Protein AF-A0A2B4RUP3-F1 (afdb_monomer)

Structure (mmCIF, N/CA/C/O backbone):
data_AF-A0A2B4RUP3-F1
#
_entry.id   AF-A0A2B4RUP3-F1
#
loop_
_atom_site.group_PDB
_atom_site.id
_atom_site.type_symbol
_atom_site.label_atom_id
_atom_site.label_alt_id
_atom_site.label_comp_id
_atom_site.label_asym_id
_atom_site.label_entity_id
_atom_site.label_seq_id
_atom_site.pdbx_PDB_ins_code
_atom_site.Cartn_x
_atom_site.Cartn_y
_atom_site.Cartn_z
_atom_site.occupancy
_atom_site.B_iso_or_equiv
_atom_site.auth_seq_id
_atom_site.auth_comp_id
_atom_site.auth_asym_id
_atom_site.auth_atom_id
_atom_site.pdbx_PDB_model_num
ATOM 1 N N . MET A 1 1 ? -7.333 14.320 -25.668 1.00 25.94 1 MET A N 1
ATOM 2 C CA . MET A 1 1 ? -8.414 13.760 -24.825 1.00 25.94 1 MET A CA 1
ATOM 3 C C . MET A 1 1 ? -7.772 12.749 -23.879 1.00 25.94 1 MET A C 1
ATOM 5 O O . MET A 1 1 ? -7.322 11.722 -24.358 1.00 25.94 1 MET A O 1
ATOM 9 N N . GLU A 1 2 ? -7.628 13.065 -22.586 1.00 30.36 2 GLU A N 1
ATOM 10 C CA . GLU A 1 2 ? -7.163 12.104 -21.565 1.00 30.36 2 GLU A CA 1
ATOM 11 C C . GLU A 1 2 ? -8.285 11.096 -21.312 1.00 30.36 2 GLU A C 1
ATOM 13 O O . GLU A 1 2 ? -9.363 11.489 -20.856 1.00 30.36 2 GLU A O 1
ATOM 18 N N . MET A 1 3 ? -8.060 9.807 -21.574 1.00 34.81 3 MET A N 1
ATOM 19 C CA . MET A 1 3 ? -8.981 8.782 -21.090 1.00 34.81 3 MET A CA 1
ATOM 20 C C . MET A 1 3 ? -8.429 8.229 -19.779 1.00 34.81 3 MET A C 1
ATOM 22 O O . MET A 1 3 ? -7.486 7.437 -19.767 1.00 34.81 3 MET A O 1
ATOM 26 N N . LYS A 1 4 ? -9.016 8.678 -18.664 1.00 38.03 4 LYS A N 1
ATOM 27 C CA . LYS A 1 4 ? -8.844 8.018 -17.370 1.00 38.03 4 LYS A CA 1
ATOM 28 C C . LYS A 1 4 ? -9.540 6.666 -17.447 1.00 38.03 4 LYS A C 1
ATOM 30 O O . LYS A 1 4 ? -10.766 6.598 -17.529 1.00 38.03 4 LYS A O 1
ATOM 35 N N . VAL A 1 5 ? -8.760 5.594 -17.469 1.00 46.31 5 VAL A N 1
ATOM 36 C CA . VAL A 1 5 ? -9.292 4.237 -17.347 1.00 46.31 5 VAL A CA 1
ATOM 37 C C . VAL A 1 5 ? -9.601 4.026 -15.859 1.00 46.31 5 VAL A C 1
ATOM 39 O O . VAL A 1 5 ? -8.774 4.413 -15.026 1.00 46.31 5 VAL A O 1
ATOM 42 N N . PRO A 1 6 ? -10.761 3.452 -15.480 1.00 35.06 6 PRO A N 1
ATOM 43 C CA . PRO A 1 6 ? -11.002 3.068 -14.086 1.00 35.06 6 PRO A CA 1
ATOM 44 C C . PRO A 1 6 ? -9.812 2.219 -13.601 1.00 35.06 6 PRO A C 1
ATOM 46 O O . PRO A 1 6 ? -9.356 1.374 -14.372 1.00 35.06 6 PRO A O 1
ATOM 49 N N . ASN A 1 7 ? -9.301 2.455 -12.381 1.00 45.56 7 ASN A N 1
ATOM 50 C CA . ASN A 1 7 ? -8.012 2.001 -11.804 1.00 45.56 7 ASN A CA 1
ATOM 51 C C . ASN A 1 7 ? -6.821 3.008 -11.820 1.00 45.56 7 ASN A C 1
ATOM 53 O O . ASN A 1 7 ? -5.689 2.591 -11.560 1.00 45.56 7 ASN A O 1
ATOM 57 N N . GLY A 1 8 ? -7.027 4.305 -12.083 1.00 49.03 8 GLY A N 1
ATOM 58 C CA . GLY A 1 8 ? -5.996 5.351 -11.904 1.00 49.03 8 GLY A CA 1
ATOM 59 C C . GLY A 1 8 ? -4.930 5.464 -12.988 1.00 49.03 8 GLY A C 1
ATOM 60 O O . GLY A 1 8 ? -3.830 5.954 -12.731 1.00 49.03 8 GLY A O 1
ATOM 61 N N . LEU A 1 9 ? -5.255 5.012 -14.197 1.00 49.91 9 LEU A N 1
ATOM 62 C CA . LEU A 1 9 ? -4.384 5.073 -15.368 1.00 49.91 9 LEU A CA 1
ATOM 63 C C . LEU A 1 9 ? -4.879 6.155 -16.327 1.00 49.91 9 LEU A C 1
ATOM 65 O O . LEU A 1 9 ? -6.082 6.269 -16.569 1.00 49.91 9 LEU A O 1
ATOM 69 N N . THR A 1 10 ? -3.947 6.887 -16.927 1.00 53.50 10 THR A N 1
ATOM 70 C CA . THR A 1 10 ? -4.235 7.844 -17.998 1.00 53.50 10 THR A CA 1
ATOM 71 C C . THR A 1 10 ? -3.613 7.340 -19.296 1.00 53.50 10 THR A C 1
ATOM 73 O O . THR A 1 10 ? -2.405 7.110 -19.347 1.00 53.50 10 THR A O 1
ATOM 76 N N . LEU A 1 11 ? -4.429 7.185 -20.343 1.00 56.94 11 LEU A N 1
ATOM 77 C CA . LEU A 1 11 ? -3.955 7.020 -21.719 1.00 56.94 11 LEU A CA 1
ATOM 78 C C . LEU A 1 11 ? -4.114 8.356 -22.452 1.00 56.94 11 LEU A C 1
ATOM 80 O O . LEU A 1 11 ? -5.205 8.935 -22.458 1.00 56.94 11 LEU A O 1
ATOM 84 N N . ASN A 1 12 ? -3.028 8.836 -23.057 1.00 48.88 12 ASN A N 1
ATOM 85 C CA . ASN A 1 12 ? -2.995 10.079 -23.824 1.00 48.88 12 ASN A CA 1
ATOM 86 C C . ASN A 1 12 ? -2.777 9.782 -25.310 1.00 48.88 12 ASN A C 1
ATOM 88 O O . ASN A 1 12 ? -1.651 9.830 -25.790 1.00 48.88 12 ASN A O 1
ATOM 92 N N . ASP A 1 13 ? -3.859 9.487 -26.035 1.00 51.34 13 ASP A N 1
ATOM 93 C CA . ASP A 1 13 ? -3.909 9.655 -27.492 1.00 51.34 13 ASP A CA 1
ATOM 94 C C . ASP A 1 13 ? -5.368 9.840 -27.962 1.00 51.34 13 ASP A C 1
ATOM 96 O O . ASP A 1 13 ? -6.297 9.266 -27.387 1.00 51.34 13 ASP A O 1
ATOM 100 N N . GLU A 1 14 ? -5.585 10.642 -29.009 1.00 45.38 14 GLU A N 1
ATOM 101 C CA . GLU A 1 14 ? -6.905 10.902 -29.620 1.00 45.38 14 GLU A CA 1
ATOM 102 C C . GLU A 1 14 ? -7.498 9.660 -30.310 1.00 45.38 14 GLU A C 1
ATOM 104 O O . GLU A 1 14 ? -8.671 9.645 -30.686 1.00 45.38 14 GLU A O 1
ATOM 109 N N . TRP A 1 15 ? -6.702 8.597 -30.440 1.00 48.50 15 TRP A N 1
ATOM 110 C CA . TRP A 1 15 ? -7.051 7.360 -31.122 1.00 48.50 15 TRP A CA 1
ATOM 111 C C . TRP A 1 15 ? -6.844 6.147 -30.208 1.00 48.50 15 TRP A C 1
ATOM 113 O O . TRP A 1 15 ? -5.954 5.324 -30.402 1.00 48.50 15 TRP A O 1
ATOM 123 N N . THR A 1 16 ? -7.675 6.014 -29.177 1.00 52.94 16 THR A N 1
ATOM 124 C CA . THR A 1 16 ? -7.760 4.748 -28.439 1.00 52.94 16 THR A CA 1
ATOM 125 C C . THR A 1 16 ? -8.548 3.738 -29.280 1.00 52.94 16 THR A C 1
ATOM 127 O O . THR A 1 16 ? -9.693 4.014 -29.659 1.00 52.94 16 THR A O 1
ATOM 130 N N . PRO A 1 17 ? -7.996 2.548 -29.596 1.00 58.78 17 PRO A N 1
ATOM 131 C CA . PRO A 1 17 ? -8.783 1.500 -30.227 1.00 58.78 17 PRO A CA 1
ATOM 132 C C . PRO A 1 17 ? -9.985 1.211 -29.327 1.00 58.78 17 PRO A C 1
ATOM 134 O O . PRO A 1 17 ? -9.803 0.939 -28.142 1.00 58.78 17 PRO A O 1
ATOM 137 N N . ARG A 1 18 ? -11.212 1.232 -29.868 1.00 59.38 18 ARG A N 1
ATOM 138 C CA . ARG A 1 18 ? -12.466 1.092 -29.085 1.00 59.38 18 ARG A CA 1
ATOM 139 C C . ARG A 1 18 ? -12.569 -0.201 -28.252 1.00 59.38 18 ARG A C 1
ATOM 141 O O . ARG A 1 18 ? -13.527 -0.369 -27.511 1.00 59.38 18 ARG A O 1
ATOM 148 N N . ASN A 1 19 ? -11.599 -1.108 -28.386 1.00 69.06 19 ASN A N 1
ATOM 149 C CA . ASN A 1 19 ? -11.522 -2.405 -27.722 1.00 69.06 19 ASN A CA 1
ATOM 150 C C . ASN A 1 19 ? -10.218 -2.609 -26.926 1.00 69.06 19 ASN A C 1
ATOM 152 O O . ASN A 1 19 ? -9.910 -3.752 -26.593 1.00 69.06 19 ASN A O 1
ATOM 156 N N . LEU A 1 20 ? -9.430 -1.558 -26.671 1.00 74.62 20 LEU A N 1
ATOM 157 C CA . LEU A 1 20 ? -8.233 -1.647 -25.835 1.00 74.62 20 LEU A CA 1
ATOM 158 C C . LEU A 1 20 ? -8.611 -1.433 -24.366 1.00 74.62 20 LEU A C 1
ATOM 160 O O . LEU A 1 20 ? -9.084 -0.365 -23.986 1.00 74.62 20 LEU A O 1
ATOM 164 N N . MET A 1 21 ? -8.379 -2.446 -23.537 1.00 77.81 21 MET A N 1
ATOM 165 C CA . MET A 1 21 ? -8.541 -2.376 -22.088 1.00 77.81 21 MET A CA 1
ATOM 166 C C . MET A 1 21 ? -7.206 -2.634 -21.398 1.00 77.81 21 MET A C 1
ATOM 168 O O . MET A 1 21 ? -6.379 -3.400 -21.889 1.00 77.81 21 MET A O 1
ATOM 172 N N . LEU A 1 22 ? -7.022 -2.038 -20.224 1.00 79.00 22 LEU A N 1
ATOM 173 C CA . LEU A 1 22 ? -5.887 -2.312 -19.353 1.00 79.00 22 LEU A CA 1
ATOM 174 C C . LEU A 1 22 ? -6.419 -2.880 -18.039 1.00 79.00 22 LEU A C 1
ATOM 176 O O . LEU A 1 22 ? -7.179 -2.222 -17.327 1.00 79.00 22 LEU A O 1
ATOM 180 N N . GLN A 1 23 ? -6.065 -4.128 -17.746 1.00 87.19 23 GLN A N 1
ATOM 181 C CA . GLN A 1 23 ? -6.523 -4.836 -16.557 1.00 87.19 23 GLN A CA 1
ATOM 182 C C . GLN A 1 23 ? -5.403 -4.909 -15.526 1.00 87.19 23 GLN A C 1
ATOM 184 O O . GLN A 1 23 ? -4.299 -5.330 -15.853 1.00 87.19 23 GLN A O 1
ATOM 189 N N . ALA A 1 24 ? -5.709 -4.557 -14.279 1.00 89.19 24 ALA A N 1
ATOM 190 C CA . ALA A 1 24 ? -4.772 -4.630 -13.166 1.00 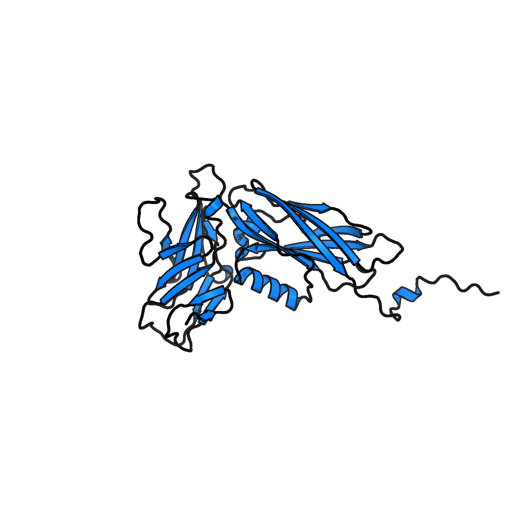89.19 24 ALA A CA 1
ATOM 191 C C . ALA A 1 24 ? -5.127 -5.781 -12.211 1.00 89.19 24 ALA A C 1
ATOM 193 O O . ALA A 1 24 ? -6.279 -5.898 -11.777 1.00 89.19 24 ALA A O 1
ATOM 194 N N . PHE A 1 25 ? -4.151 -6.615 -11.859 1.00 87.50 25 PHE A N 1
ATOM 195 C CA . PHE A 1 25 ? -4.326 -7.758 -10.960 1.00 87.50 25 PHE A CA 1
ATOM 196 C C . PHE A 1 25 ? -3.099 -7.974 -10.054 1.00 87.50 25 PHE A C 1
ATOM 198 O O . PHE A 1 25 ? -2.016 -7.463 -10.345 1.00 87.50 25 PHE A O 1
ATOM 205 N N . PRO A 1 26 ? -3.257 -8.696 -8.927 1.00 83.12 26 PRO A N 1
ATOM 206 C CA . PRO A 1 26 ? -2.135 -9.062 -8.064 1.00 83.12 26 PRO A CA 1
ATOM 207 C C . PRO A 1 26 ? -1.129 -9.947 -8.813 1.00 83.12 26 PRO A C 1
ATOM 209 O O . PRO A 1 26 ? -1.516 -10.743 -9.662 1.00 83.12 26 PRO A O 1
ATOM 212 N N . GLU A 1 27 ? 0.145 -9.876 -8.450 1.00 71.56 27 GLU A N 1
ATOM 213 C CA . GLU A 1 27 ? 1.244 -10.603 -9.096 1.00 71.56 27 GLU A CA 1
ATOM 214 C C . GLU A 1 27 ? 1.118 -12.126 -9.019 1.00 71.56 27 GLU A C 1
ATOM 216 O O . GLU A 1 27 ? 1.599 -12.813 -9.910 1.00 71.56 27 GLU A O 1
ATOM 221 N N . ALA A 1 28 ? 0.382 -12.650 -8.032 1.00 63.91 28 ALA A N 1
ATOM 222 C CA . ALA A 1 28 ? 0.157 -14.083 -7.793 1.00 63.91 28 ALA A CA 1
ATOM 223 C C . ALA A 1 28 ? -0.435 -14.880 -8.980 1.00 63.91 28 ALA A C 1
ATOM 225 O O . ALA A 1 28 ? -0.615 -16.090 -8.879 1.00 63.91 28 ALA A O 1
ATOM 226 N N . VAL A 1 29 ? -0.779 -14.215 -10.084 1.00 60.94 29 VAL A N 1
ATOM 227 C CA . VAL A 1 29 ? -1.324 -14.819 -11.305 1.00 60.94 29 VAL A CA 1
ATOM 228 C C . VAL A 1 29 ? -0.220 -15.258 -12.282 1.00 60.94 29 VAL A C 1
ATOM 230 O O . VAL A 1 29 ? -0.487 -16.099 -13.136 1.00 60.94 29 VAL A O 1
ATOM 233 N N . LEU A 1 30 ? 1.007 -14.733 -12.166 1.00 68.50 30 LEU A N 1
ATOM 234 C CA . LEU A 1 30 ? 2.138 -15.087 -13.033 1.00 68.50 30 LEU A CA 1
ATOM 235 C C . LEU A 1 30 ? 3.369 -15.449 -12.187 1.00 68.50 30 LEU A C 1
ATOM 237 O O . LEU A 1 30 ? 3.619 -14.771 -11.191 1.00 68.50 30 LEU A O 1
ATOM 241 N N . PRO A 1 31 ? 4.158 -16.474 -12.563 1.00 64.75 31 PRO A N 1
ATOM 242 C CA . PRO A 1 31 ? 5.401 -16.784 -11.868 1.00 64.75 31 PRO A CA 1
ATOM 243 C C . PRO A 1 31 ? 6.322 -15.560 -11.874 1.00 64.75 31 PRO A C 1
ATOM 245 O O . PRO A 1 31 ? 6.617 -15.006 -12.935 1.00 64.75 31 PRO A O 1
ATOM 248 N N . ASP A 1 32 ? 6.772 -15.131 -10.699 1.00 70.06 32 ASP A N 1
ATOM 249 C CA . ASP A 1 32 ? 7.901 -14.218 -10.591 1.00 70.06 32 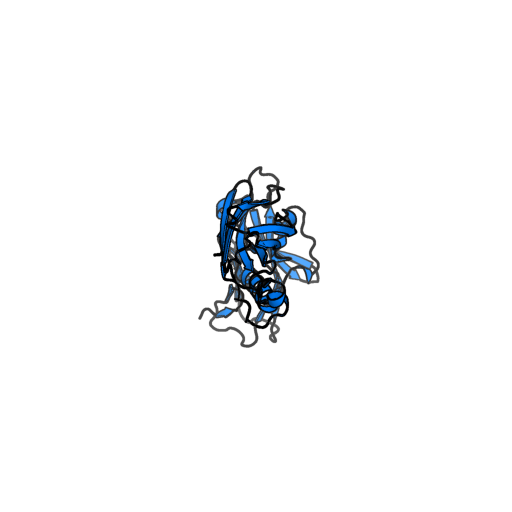ASP A CA 1
ATOM 250 C C . ASP A 1 32 ? 8.809 -14.612 -9.436 1.00 70.06 32 ASP A C 1
ATOM 252 O O . ASP A 1 32 ? 8.357 -14.906 -8.329 1.00 70.06 32 ASP A O 1
ATOM 256 N N . HIS A 1 33 ? 10.106 -14.587 -9.714 1.00 74.69 33 HIS A N 1
ATOM 257 C CA . HIS A 1 33 ? 11.158 -14.820 -8.740 1.00 74.69 33 HIS A CA 1
ATOM 258 C C . HIS A 1 33 ? 11.839 -13.484 -8.456 1.00 74.69 33 HIS A C 1
ATOM 260 O O . HIS A 1 33 ? 12.929 -13.201 -8.963 1.00 74.69 33 HIS A O 1
ATOM 266 N N . LEU A 1 34 ? 11.163 -12.644 -7.665 1.00 80.50 34 LEU A N 1
ATOM 267 C CA . LEU A 1 34 ? 11.779 -11.436 -7.126 1.00 80.50 34 LEU A CA 1
ATOM 268 C C . LEU A 1 34 ? 13.001 -11.825 -6.291 1.00 80.50 34 LEU A C 1
ATOM 270 O O . LEU A 1 34 ? 12.955 -12.764 -5.496 1.00 80.50 34 LEU A O 1
ATOM 274 N N . GLN A 1 35 ? 14.095 -11.099 -6.500 1.00 83.06 35 GLN A N 1
ATOM 275 C CA . GLN A 1 35 ? 15.292 -11.222 -5.671 1.00 83.06 35 GLN A CA 1
ATOM 276 C C . GLN A 1 35 ? 15.030 -10.650 -4.268 1.00 83.06 35 GLN A C 1
ATOM 278 O O . GLN A 1 35 ? 14.084 -9.888 -4.074 1.00 83.06 35 GLN A O 1
ATOM 283 N N . GLU A 1 36 ? 15.875 -10.974 -3.286 1.00 81.44 36 GLU A N 1
ATOM 284 C CA . GLU A 1 36 ? 15.703 -10.494 -1.900 1.00 81.44 36 GLU A CA 1
ATOM 285 C C . GLU A 1 36 ? 15.679 -8.958 -1.783 1.00 81.44 36 GLU A C 1
ATOM 287 O O . GLU A 1 36 ? 14.976 -8.399 -0.932 1.00 81.44 36 GLU A O 1
ATOM 292 N N . ASP A 1 37 ? 16.420 -8.279 -2.664 1.00 88.50 37 ASP A N 1
ATOM 293 C CA . ASP A 1 37 ? 16.519 -6.823 -2.767 1.00 88.50 37 ASP A CA 1
ATOM 294 C C . ASP A 1 37 ? 15.468 -6.197 -3.703 1.00 88.50 37 ASP A C 1
ATOM 296 O O . ASP A 1 37 ? 15.466 -4.979 -3.906 1.00 88.50 37 ASP A O 1
ATOM 300 N N . GLU A 1 38 ? 14.553 -6.999 -4.252 1.00 91.31 38 GLU A N 1
ATOM 301 C CA . GLU A 1 38 ? 13.451 -6.560 -5.104 1.00 91.31 38 GLU A CA 1
ATOM 302 C C . GLU A 1 38 ? 12.105 -6.627 -4.364 1.00 91.31 38 GLU A C 1
ATOM 304 O O . GLU A 1 38 ? 11.861 -7.488 -3.520 1.00 91.31 38 GLU A O 1
ATOM 309 N N . LEU A 1 39 ? 11.199 -5.695 -4.670 1.00 92.25 39 LEU A N 1
ATOM 310 C CA . LEU A 1 39 ? 9.824 -5.731 -4.166 1.00 92.25 39 LEU A CA 1
ATOM 311 C C . LEU A 1 39 ? 8.817 -5.120 -5.152 1.00 92.25 39 LEU A C 1
ATOM 313 O O . LEU A 1 39 ? 9.189 -4.245 -5.944 1.00 92.25 39 LEU A O 1
ATOM 317 N N . PRO A 1 40 ? 7.533 -5.524 -5.100 1.00 93.25 40 PRO A N 1
ATOM 318 C CA . PRO A 1 40 ? 6.516 -4.977 -5.985 1.00 93.25 40 PRO A CA 1
ATOM 319 C C . PRO A 1 40 ? 6.226 -3.508 -5.662 1.00 93.25 40 PRO A C 1
ATOM 321 O O . PRO A 1 40 ? 6.007 -3.117 -4.508 1.00 93.25 40 PRO A O 1
ATOM 324 N N . LEU A 1 41 ? 6.185 -2.690 -6.714 1.00 94.56 41 LEU A N 1
ATOM 325 C CA . LEU A 1 41 ? 5.868 -1.265 -6.649 1.00 94.56 41 LEU A CA 1
ATOM 326 C C . LEU A 1 41 ? 4.544 -0.902 -7.318 1.00 94.56 41 LEU A C 1
ATOM 328 O O . LEU A 1 41 ? 4.088 0.227 -7.148 1.00 94.56 41 LEU A O 1
ATOM 332 N N . SER A 1 42 ? 3.928 -1.834 -8.037 1.00 94.19 42 SER A N 1
ATOM 333 C CA . SER A 1 42 ? 2.608 -1.704 -8.645 1.00 94.19 42 SER A CA 1
ATOM 334 C C . SER A 1 42 ? 1.926 -3.080 -8.705 1.00 94.19 42 SER A C 1
ATOM 336 O O . SER A 1 42 ? 2.608 -4.094 -8.536 1.00 94.19 42 SER A O 1
ATOM 338 N N . PRO A 1 43 ? 0.615 -3.170 -9.001 1.00 92.88 43 PRO A N 1
ATOM 339 C CA . PRO A 1 43 ? 0.042 -4.426 -9.481 1.00 92.88 43 PRO A CA 1
ATOM 340 C C . PRO A 1 43 ? 0.602 -4.777 -10.871 1.00 92.88 43 PRO A C 1
ATOM 342 O O . PRO A 1 43 ? 1.319 -3.984 -11.494 1.00 92.88 43 PRO A O 1
ATOM 345 N N . VAL A 1 44 ? 0.239 -5.957 -11.371 1.00 92.31 44 VAL A N 1
ATOM 346 C CA . VAL A 1 44 ? 0.489 -6.352 -12.758 1.00 92.31 44 VAL A CA 1
ATOM 347 C C . VAL A 1 44 ? -0.597 -5.761 -13.647 1.00 92.31 44 VAL A C 1
ATOM 349 O O . VAL A 1 44 ? -1.784 -5.907 -13.358 1.00 92.31 44 VAL A O 1
ATOM 352 N N . TYR A 1 45 ? -0.192 -5.121 -14.739 1.00 91.44 45 TYR A N 1
ATOM 353 C CA . TYR A 1 45 ? -1.072 -4.536 -15.741 1.00 91.44 45 TYR A CA 1
ATOM 354 C C . TYR A 1 45 ? -0.979 -5.322 -17.041 1.00 91.44 45 TYR A C 1
ATOM 356 O O . TYR A 1 45 ? 0.099 -5.448 -17.606 1.00 91.44 45 TYR A O 1
ATOM 364 N N . LYS A 1 46 ? -2.104 -5.814 -17.551 1.00 90.62 46 LYS A N 1
ATOM 365 C CA . LYS A 1 46 ? -2.181 -6.518 -18.834 1.00 90.62 46 LYS A CA 1
ATOM 366 C C . LYS A 1 46 ? -3.037 -5.745 -19.811 1.00 90.62 46 LYS A C 1
ATOM 368 O O . LYS A 1 46 ? -4.203 -5.457 -19.525 1.00 90.62 46 LYS A O 1
ATOM 373 N N . PHE A 1 47 ? -2.480 -5.471 -20.981 1.00 87.75 47 PHE A N 1
ATOM 374 C CA . PHE A 1 47 ? -3.282 -5.025 -22.103 1.00 87.75 47 PHE A CA 1
ATOM 375 C C . PHE A 1 47 ? -4.157 -6.175 -22.605 1.00 87.75 47 PHE A C 1
ATOM 377 O O . PHE A 1 47 ? -3.696 -7.286 -22.862 1.00 87.75 47 PHE A O 1
ATOM 384 N N . VAL A 1 48 ? -5.449 -5.900 -22.736 1.00 83.31 48 VAL A N 1
ATOM 385 C CA . VAL A 1 48 ? -6.446 -6.809 -23.289 1.00 83.31 48 VAL A CA 1
ATOM 386 C C . VAL A 1 48 ? -7.055 -6.112 -24.492 1.00 83.31 48 VAL A C 1
ATOM 388 O O . VAL A 1 48 ? -7.681 -5.063 -24.359 1.00 83.31 48 VAL A O 1
ATOM 391 N N . SER A 1 49 ? -6.859 -6.681 -25.675 1.00 78.31 49 SER A N 1
ATOM 392 C CA . SER A 1 49 ? -7.380 -6.124 -26.919 1.00 78.31 49 SER A CA 1
ATOM 393 C C . SER A 1 49 ? -7.803 -7.220 -27.878 1.00 78.31 49 SER A C 1
ATOM 395 O O . SER A 1 49 ? -7.291 -8.337 -27.841 1.00 78.31 49 SER A O 1
ATOM 397 N N . ARG A 1 50 ? -8.735 -6.873 -28.767 1.00 68.12 50 ARG A N 1
ATOM 398 C CA . ARG A 1 50 ? -9.038 -7.669 -29.965 1.00 68.12 50 ARG A CA 1
ATOM 399 C C . ARG A 1 50 ? -8.076 -7.370 -31.120 1.00 68.12 50 ARG A C 1
ATOM 401 O O . ARG A 1 50 ? -7.997 -8.159 -32.052 1.00 68.12 50 ARG A O 1
ATOM 408 N N . ALA A 1 51 ? -7.386 -6.229 -31.078 1.00 66.31 51 ALA A N 1
ATOM 409 C CA . ALA A 1 51 ? -6.384 -5.849 -32.068 1.00 66.31 51 ALA A CA 1
ATOM 410 C C . ALA A 1 51 ? -5.035 -6.498 -31.730 1.00 66.31 51 ALA A C 1
ATOM 412 O O . ALA A 1 51 ? -4.624 -6.489 -30.572 1.00 66.31 51 ALA A O 1
ATOM 413 N N . MET A 1 52 ? -4.356 -7.044 -32.742 1.00 60.44 52 MET A N 1
ATOM 414 C CA . MET A 1 52 ? -3.082 -7.753 -32.567 1.00 60.44 52 MET A CA 1
ATOM 415 C C . MET A 1 52 ? -1.845 -6.845 -32.611 1.00 60.44 52 MET A C 1
ATOM 417 O O . MET A 1 52 ? -0.784 -7.270 -32.168 1.00 60.44 52 MET A O 1
ATOM 421 N N . LYS A 1 53 ? -1.953 -5.619 -33.143 1.00 66.75 53 LYS A N 1
ATOM 422 C CA . LYS A 1 53 ? -0.846 -4.652 -33.238 1.00 66.75 53 LYS A CA 1
ATOM 423 C C . LYS A 1 53 ? -1.348 -3.228 -33.023 1.00 66.75 53 LYS A C 1
ATOM 425 O O . LYS A 1 53 ? -2.506 -2.939 -33.331 1.00 66.75 53 LYS A O 1
ATOM 430 N N . LEU A 1 54 ? -0.484 -2.373 -32.480 1.00 71.88 54 LEU A N 1
ATOM 431 C CA . LEU A 1 54 ? -0.702 -0.931 -32.452 1.00 71.88 54 LEU A CA 1
ATOM 432 C C . LEU A 1 54 ? -0.044 -0.316 -33.687 1.00 71.88 54 LEU A C 1
ATOM 434 O O . LEU A 1 54 ? 1.083 -0.655 -34.031 1.00 71.88 54 LEU A O 1
ATOM 438 N N . ASP A 1 55 ? -0.741 0.613 -34.333 1.00 71.69 55 ASP A N 1
ATOM 439 C CA . ASP A 1 55 ? -0.218 1.326 -35.505 1.00 71.69 55 ASP A CA 1
ATOM 440 C C . ASP A 1 55 ? 0.649 2.540 -35.109 1.00 71.69 55 ASP A C 1
ATOM 442 O O . ASP A 1 55 ? 1.185 3.242 -35.969 1.00 71.69 55 ASP A O 1
ATOM 446 N N . ARG A 1 56 ? 0.746 2.829 -33.800 1.00 74.06 56 ARG A N 1
ATOM 447 C CA . ARG A 1 56 ? 1.461 3.964 -33.197 1.00 74.06 56 ARG A CA 1
ATOM 448 C C . ARG A 1 56 ? 1.966 3.613 -31.798 1.00 74.06 56 ARG A C 1
ATOM 450 O O . ARG A 1 56 ? 1.443 2.706 -31.154 1.00 74.06 56 ARG A O 1
ATOM 457 N N . LEU A 1 57 ? 2.943 4.384 -31.322 1.00 82.50 57 LEU A N 1
ATOM 458 C CA . LEU A 1 57 ? 3.410 4.319 -29.939 1.00 82.50 57 LEU A CA 1
ATOM 459 C C . LEU A 1 57 ? 2.326 4.818 -28.980 1.00 82.50 57 LEU A C 1
ATOM 461 O O . LEU A 1 57 ? 1.839 5.938 -29.112 1.00 82.50 57 LEU A O 1
ATOM 465 N N . LEU A 1 58 ? 2.011 4.002 -27.982 1.00 84.38 58 LEU A N 1
ATOM 466 C CA . LEU A 1 58 ? 1.153 4.337 -26.858 1.00 84.38 58 LEU A CA 1
ATOM 467 C C . LEU A 1 58 ? 2.005 4.835 -25.691 1.00 84.38 58 LEU A C 1
ATOM 469 O O . LEU A 1 58 ? 2.938 4.151 -25.273 1.00 84.38 58 LEU A O 1
ATOM 473 N N . GLU A 1 59 ? 1.657 5.989 -25.123 1.00 87.50 59 GLU A N 1
ATOM 474 C CA . GLU A 1 59 ? 2.206 6.420 -23.837 1.00 87.50 59 GLU A CA 1
ATOM 475 C C . GLU A 1 59 ? 1.361 5.857 -22.685 1.00 87.50 59 GLU A C 1
ATOM 477 O O . GLU A 1 59 ? 0.145 6.052 -22.625 1.00 87.50 59 GLU A O 1
ATOM 482 N N . VAL A 1 60 ? 2.015 5.154 -21.762 1.00 87.88 60 VAL A N 1
ATOM 483 C CA . VAL A 1 60 ? 1.394 4.421 -20.657 1.00 87.88 60 VAL A CA 1
ATOM 484 C C . VAL A 1 60 ? 1.903 4.967 -19.334 1.00 87.88 60 VAL A C 1
ATOM 486 O O . VAL A 1 60 ? 3.108 5.125 -19.131 1.00 87.88 60 VAL A O 1
ATOM 489 N N . TRP A 1 61 ? 0.976 5.278 -18.429 1.00 91.44 61 TRP A N 1
ATOM 490 C CA . TRP A 1 61 ? 1.282 5.850 -17.122 1.00 91.44 61 TRP A CA 1
ATOM 491 C C . TRP A 1 61 ? 0.916 4.841 -16.042 1.00 91.44 61 TRP A C 1
ATOM 493 O O . TRP A 1 61 ? -0.267 4.622 -15.819 1.00 91.44 61 TRP A O 1
ATOM 503 N N . ILE A 1 62 ? 1.896 4.236 -15.367 1.00 91.69 62 ILE A N 1
ATOM 504 C CA . ILE A 1 62 ? 1.652 3.250 -14.304 1.00 91.69 62 ILE A CA 1
ATOM 505 C C . ILE A 1 62 ? 1.922 3.882 -12.930 1.00 91.69 62 ILE A C 1
ATOM 507 O O . ILE A 1 62 ? 3.065 4.270 -12.668 1.00 91.69 62 ILE A O 1
ATOM 511 N N . PRO A 1 63 ? 0.926 3.967 -12.024 1.00 92.38 63 PRO A N 1
ATOM 512 C CA . PRO A 1 63 ? 1.144 4.453 -10.668 1.00 92.38 63 PRO A CA 1
ATOM 513 C C . PRO A 1 63 ? 1.983 3.465 -9.850 1.00 92.38 63 PRO A C 1
ATOM 515 O O . PRO A 1 63 ? 1.855 2.248 -10.010 1.00 92.38 63 PRO A O 1
ATOM 518 N N . HIS A 1 64 ? 2.805 3.985 -8.934 1.00 92.44 64 HIS A N 1
ATOM 519 C CA . HIS A 1 64 ? 3.617 3.157 -8.040 1.00 92.44 64 HIS A CA 1
ATOM 520 C C . HIS A 1 64 ? 3.661 3.639 -6.594 1.00 92.44 64 HIS A C 1
ATOM 522 O O . HIS A 1 64 ? 3.560 4.830 -6.311 1.00 92.44 64 HIS A O 1
ATOM 528 N N . GLY A 1 65 ? 3.939 2.716 -5.673 1.00 94.12 65 GLY A N 1
ATOM 529 C CA . GLY A 1 65 ? 4.042 2.985 -4.236 1.00 94.12 65 GLY A CA 1
ATOM 530 C C . GLY A 1 65 ? 5.371 3.587 -3.761 1.00 94.12 65 GLY A C 1
ATOM 531 O O . GLY A 1 65 ? 5.484 3.900 -2.586 1.00 94.12 65 GLY A O 1
ATOM 532 N N . ALA A 1 66 ? 6.400 3.760 -4.598 1.00 94.31 66 ALA A N 1
ATOM 533 C CA . ALA A 1 66 ? 7.693 4.266 -4.108 1.00 94.31 66 ALA A CA 1
ATOM 534 C C . ALA A 1 66 ? 7.619 5.711 -3.566 1.00 94.31 66 ALA A C 1
ATOM 536 O O . ALA A 1 66 ? 6.988 6.571 -4.185 1.00 94.31 66 ALA A O 1
ATOM 537 N N . ASN A 1 67 ? 8.295 6.000 -2.444 1.00 93.38 67 ASN A N 1
ATOM 538 C CA . ASN A 1 67 ? 8.547 7.362 -1.958 1.00 93.38 67 ASN A CA 1
ATOM 539 C C . ASN A 1 67 ? 9.930 7.827 -2.430 1.00 93.38 67 ASN A C 1
ATOM 541 O O . ASN A 1 67 ? 10.915 7.780 -1.690 1.00 93.38 67 ASN A O 1
ATOM 545 N N . ILE A 1 68 ? 10.006 8.256 -3.690 1.00 88.88 68 ILE A N 1
ATOM 546 C CA . ILE A 1 68 ? 11.268 8.666 -4.329 1.00 88.88 68 ILE A CA 1
ATOM 547 C C . ILE A 1 68 ? 11.899 9.862 -3.603 1.00 88.88 68 ILE A C 1
ATOM 549 O O . ILE A 1 68 ? 13.117 9.930 -3.481 1.00 88.88 68 ILE A O 1
ATOM 553 N N . VAL A 1 69 ? 11.076 10.768 -3.065 1.00 86.81 69 VAL A N 1
ATOM 554 C CA . VAL A 1 69 ? 11.540 11.983 -2.377 1.00 86.81 69 VAL A CA 1
ATOM 555 C C . VAL A 1 69 ? 12.313 11.644 -1.103 1.00 86.81 69 VAL A C 1
ATOM 557 O O . VAL A 1 69 ? 13.398 12.176 -0.899 1.00 86.81 69 VAL A O 1
ATOM 560 N N . LEU A 1 70 ? 11.785 10.743 -0.265 1.00 86.75 70 LEU A N 1
ATOM 561 C CA . LEU A 1 70 ? 12.470 10.333 0.968 1.00 86.75 70 LEU A CA 1
ATOM 562 C C . LEU A 1 70 ? 13.611 9.344 0.718 1.00 86.75 70 LEU A C 1
ATOM 564 O O . LEU A 1 70 ? 14.540 9.265 1.515 1.00 86.75 70 LEU A O 1
ATOM 568 N N . THR A 1 71 ? 13.531 8.571 -0.364 1.00 87.00 71 THR A N 1
ATOM 569 C CA . THR A 1 71 ? 14.465 7.467 -0.607 1.00 87.00 71 THR A CA 1
ATOM 570 C C . THR A 1 71 ? 15.697 7.875 -1.417 1.00 87.00 71 THR A C 1
ATOM 572 O O . THR A 1 71 ? 16.777 7.310 -1.226 1.00 87.00 71 THR A O 1
ATOM 575 N N . GLY A 1 72 ? 15.553 8.837 -2.332 1.00 82.31 72 GLY A N 1
ATOM 576 C CA . GLY A 1 72 ? 16.618 9.254 -3.240 1.00 82.31 72 GLY A CA 1
ATOM 577 C C . GLY A 1 72 ? 17.151 8.103 -4.101 1.00 82.31 72 GLY A C 1
ATOM 578 O O . GLY A 1 72 ? 16.407 7.234 -4.551 1.00 82.31 72 GLY A O 1
ATOM 579 N N . GLU A 1 73 ? 18.467 8.075 -4.308 1.00 81.75 73 GLU A N 1
ATOM 580 C CA . GLU A 1 73 ? 19.157 7.121 -5.195 1.00 81.75 73 GLU A CA 1
ATOM 581 C C . GLU A 1 73 ? 19.276 5.690 -4.635 1.00 81.75 73 GLU A C 1
ATOM 583 O O . GLU A 1 73 ? 19.933 4.838 -5.237 1.00 81.75 73 GLU A O 1
ATOM 588 N N . ASN A 1 74 ? 18.699 5.412 -3.465 1.00 84.25 74 ASN A N 1
ATOM 589 C CA . ASN A 1 74 ? 18.790 4.096 -2.817 1.00 84.25 74 ASN A CA 1
ATOM 590 C C . ASN A 1 74 ? 17.758 3.107 -3.359 1.00 84.25 74 ASN A C 1
ATOM 592 O O . ASN A 1 74 ? 17.768 1.935 -2.988 1.00 84.25 74 ASN A O 1
ATOM 596 N N . TRP A 1 75 ? 16.868 3.577 -4.234 1.00 89.31 75 TRP A N 1
ATOM 597 C CA . TRP A 1 75 ? 15.825 2.763 -4.829 1.00 89.31 75 TRP A CA 1
ATOM 598 C C . TRP A 1 75 ? 15.766 2.971 -6.327 1.00 89.31 75 TRP A C 1
ATOM 600 O O . TRP A 1 75 ? 15.474 4.060 -6.812 1.00 89.31 75 TRP A O 1
ATOM 610 N N . SER A 1 76 ? 16.040 1.901 -7.065 1.00 90.50 76 SER A N 1
ATOM 611 C CA . SER A 1 76 ? 15.835 1.886 -8.505 1.00 90.50 76 SER A CA 1
ATOM 612 C C . SER A 1 76 ? 14.430 1.391 -8.825 1.00 90.50 76 SER A C 1
ATOM 614 O O . SER A 1 76 ? 14.078 0.276 -8.444 1.00 90.50 76 SER A O 1
ATOM 616 N N . VAL A 1 77 ? 13.651 2.175 -9.566 1.00 92.62 77 VAL A N 1
ATOM 617 C CA . VAL A 1 77 ? 12.364 1.725 -10.115 1.00 92.62 77 VAL A CA 1
ATOM 618 C C . VAL A 1 77 ? 12.626 1.079 -11.472 1.00 92.62 77 VAL A C 1
ATOM 620 O O . VAL A 1 77 ? 13.300 1.665 -12.322 1.00 92.62 77 VAL A O 1
ATOM 623 N N . MET A 1 78 ? 12.124 -0.138 -11.667 1.00 93.50 78 MET A N 1
ATOM 624 C CA . MET A 1 78 ? 12.310 -0.926 -12.884 1.00 93.50 78 MET A CA 1
ATOM 625 C C . MET A 1 78 ? 10.956 -1.336 -13.457 1.00 93.50 78 MET A C 1
ATOM 627 O O . MET A 1 78 ? 10.091 -1.831 -12.734 1.00 93.50 78 MET A O 1
ATOM 631 N N . LEU A 1 79 ? 10.793 -1.139 -14.760 1.00 94.06 79 LEU A N 1
ATOM 632 C CA . LEU A 1 79 ? 9.687 -1.661 -15.548 1.00 94.06 79 LEU A CA 1
ATOM 633 C C . LEU A 1 79 ? 10.067 -3.047 -16.052 1.00 94.06 79 LEU A C 1
ATOM 635 O O . LEU A 1 79 ? 11.056 -3.202 -16.775 1.00 94.06 79 LEU A O 1
ATOM 639 N N . LYS A 1 80 ? 9.272 -4.040 -15.654 1.00 93.44 80 LYS A N 1
ATOM 640 C CA . LYS A 1 80 ? 9.349 -5.395 -16.183 1.00 93.44 80 LYS A CA 1
ATOM 641 C C . LYS A 1 80 ? 8.202 -5.635 -17.157 1.00 93.44 80 LYS A C 1
ATOM 643 O O . LYS A 1 80 ? 7.067 -5.235 -16.890 1.00 93.44 80 LYS A O 1
ATOM 648 N N . GLU A 1 81 ? 8.513 -6.317 -18.243 1.00 93.00 81 GLU A N 1
ATOM 649 C CA . GLU A 1 81 ? 7.572 -6.822 -19.234 1.00 93.00 81 GLU A CA 1
ATOM 650 C C . GLU A 1 81 ? 7.567 -8.352 -19.199 1.00 93.00 81 GLU A C 1
ATOM 652 O O . GLU A 1 81 ? 8.615 -8.962 -18.997 1.00 93.00 81 GLU A O 1
ATOM 657 N N . TYR A 1 82 ? 6.399 -8.970 -19.347 1.00 92.44 82 TYR A N 1
ATOM 658 C CA . TYR A 1 82 ? 6.269 -10.421 -19.411 1.00 92.44 82 TYR A CA 1
ATOM 659 C C . TYR A 1 82 ? 6.260 -10.899 -20.864 1.00 92.44 82 TYR A C 1
ATOM 661 O O . TYR A 1 82 ? 5.279 -10.693 -21.581 1.00 92.44 82 TYR A O 1
ATOM 669 N N . GLU A 1 83 ? 7.330 -11.575 -21.271 1.00 88.69 83 GLU A N 1
ATOM 670 C CA . GLU A 1 83 ? 7.524 -12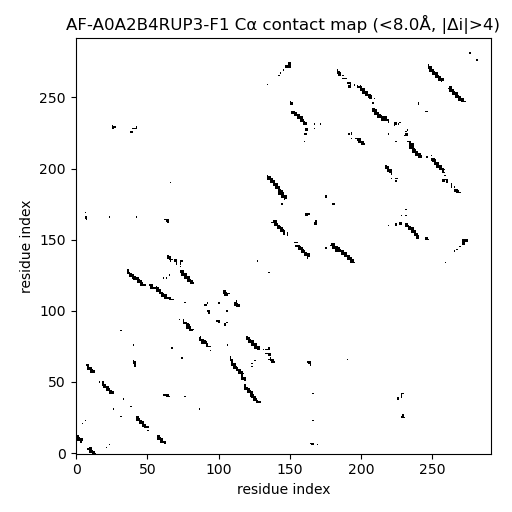.101 -22.619 1.00 88.69 83 GLU A CA 1
ATO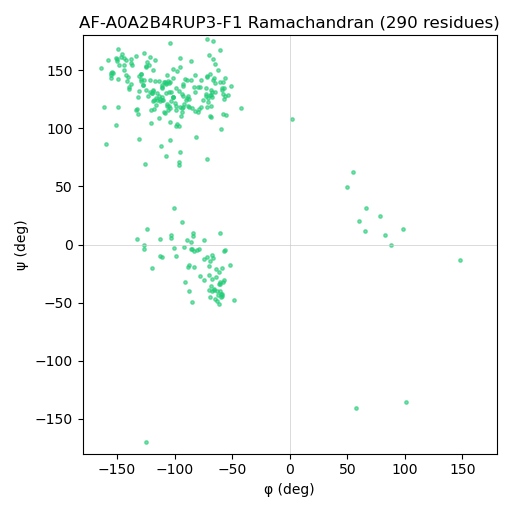M 671 C C . GLU A 1 83 ? 8.116 -13.519 -22.552 1.00 88.69 83 GLU A C 1
ATOM 673 O O . GLU A 1 83 ? 9.017 -13.792 -21.754 1.00 88.69 83 GLU A O 1
ATOM 678 N N . ASN A 1 84 ? 7.617 -14.431 -23.395 1.00 86.69 84 ASN A N 1
ATOM 679 C CA . ASN A 1 84 ? 8.112 -15.813 -23.506 1.00 86.69 84 ASN A CA 1
ATOM 680 C C . ASN A 1 84 ? 8.233 -16.526 -22.143 1.00 86.69 84 ASN A C 1
ATOM 682 O O . ASN A 1 84 ? 9.279 -17.075 -21.803 1.00 86.69 84 ASN A O 1
ATOM 686 N N . ASP A 1 85 ? 7.162 -16.458 -21.347 1.00 86.50 85 ASP A N 1
ATOM 687 C CA . ASP A 1 85 ? 7.056 -17.027 -19.997 1.00 86.50 85 ASP A CA 1
ATOM 688 C C . ASP A 1 85 ? 8.077 -16.492 -18.972 1.00 86.50 85 ASP A C 1
ATOM 690 O O . ASP A 1 85 ? 8.302 -17.098 -17.922 1.00 86.50 85 ASP A O 1
ATOM 694 N N . SER A 1 86 ? 8.667 -15.323 -19.236 1.00 89.69 86 SER A N 1
ATOM 695 C CA . SER A 1 86 ? 9.697 -14.710 -18.398 1.00 89.69 86 SER A CA 1
ATOM 696 C C . SER A 1 86 ? 9.490 -13.204 -18.219 1.00 89.69 86 SER A C 1
ATOM 698 O O . SER A 1 86 ? 8.881 -12.540 -19.052 1.00 89.69 86 SER A O 1
ATOM 700 N N . TRP A 1 87 ? 9.995 -12.647 -17.115 1.00 91.56 87 TRP A N 1
ATOM 701 C CA . TRP A 1 87 ? 9.980 -11.201 -16.888 1.00 91.56 87 TRP A CA 1
ATOM 702 C C . TRP A 1 87 ? 11.298 -10.555 -17.327 1.00 91.56 87 TRP A C 1
ATOM 704 O O . TRP A 1 87 ? 12.350 -10.817 -16.740 1.00 91.56 87 TRP A O 1
ATOM 714 N N . LEU A 1 88 ? 11.231 -9.650 -18.302 1.00 91.94 88 LEU A N 1
ATOM 715 C CA . LEU A 1 88 ? 12.367 -8.909 -18.847 1.00 91.94 88 LEU A CA 1
ATOM 716 C C . LEU A 1 88 ? 12.369 -7.467 -18.342 1.00 91.94 88 LEU A C 1
ATOM 718 O O . LEU A 1 88 ? 11.328 -6.821 -18.266 1.00 91.94 88 LEU A O 1
ATOM 722 N N . THR A 1 89 ? 13.544 -6.938 -17.994 1.00 91.75 89 THR A N 1
ATOM 723 C CA . THR A 1 89 ? 13.669 -5.516 -17.631 1.00 91.75 89 THR A CA 1
ATOM 724 C C . THR A 1 89 ? 13.726 -4.674 -18.897 1.00 91.75 89 THR A C 1
ATOM 726 O O . THR A 1 89 ? 14.708 -4.743 -19.631 1.00 91.75 89 THR A O 1
ATOM 729 N N . VAL A 1 90 ? 12.702 -3.852 -19.117 1.00 91.31 90 VAL A N 1
ATOM 730 C CA . VAL A 1 90 ? 12.571 -2.999 -20.313 1.00 91.31 90 VAL A CA 1
ATOM 731 C C . VAL A 1 90 ? 12.726 -1.507 -20.005 1.00 91.31 90 VAL A C 1
ATOM 733 O O . VAL A 1 90 ? 12.885 -0.695 -20.910 1.00 91.31 90 VAL A O 1
ATOM 736 N N . GLY A 1 91 ? 12.739 -1.127 -18.724 1.00 89.88 91 GLY A N 1
ATOM 737 C CA . GLY A 1 91 ? 13.016 0.243 -18.289 1.00 89.88 91 GLY A CA 1
ATOM 738 C C . GLY A 1 91 ? 13.555 0.289 -16.864 1.00 89.88 91 GLY A C 1
ATOM 739 O O . GLY A 1 91 ? 13.212 -0.555 -16.035 1.00 89.88 91 GLY A O 1
ATOM 740 N N . LYS A 1 92 ? 14.422 1.259 -16.561 1.00 89.25 92 LYS A N 1
ATOM 741 C CA . LYS A 1 92 ? 15.023 1.420 -15.230 1.00 89.25 92 LYS A CA 1
ATOM 742 C C . LYS A 1 92 ? 15.464 2.858 -14.981 1.00 89.25 92 LYS A C 1
ATOM 744 O O . LYS A 1 92 ? 16.006 3.508 -15.869 1.00 89.25 92 LYS A O 1
ATOM 749 N N . THR A 1 93 ? 15.307 3.330 -13.747 1.00 85.19 93 THR A N 1
ATOM 750 C CA . THR A 1 93 ? 15.892 4.603 -13.300 1.00 85.19 93 THR A CA 1
ATOM 751 C C . THR A 1 93 ? 17.419 4.519 -13.234 1.00 85.19 93 THR A C 1
ATOM 753 O O . THR A 1 93 ? 17.969 3.622 -12.586 1.00 85.19 93 THR A O 1
ATOM 756 N N . SER A 1 94 ? 18.109 5.469 -13.865 1.00 69.88 94 SER A N 1
ATOM 757 C CA . SER A 1 94 ? 19.564 5.611 -13.756 1.00 69.88 94 SER A CA 1
ATOM 758 C C . SER A 1 94 ? 19.979 6.017 -12.337 1.00 69.88 94 SER A C 1
ATOM 760 O O . SER A 1 94 ? 19.321 6.840 -11.705 1.00 69.88 94 SER A O 1
ATOM 762 N N . LYS A 1 95 ? 21.098 5.467 -11.846 1.00 57.91 95 LYS A N 1
ATOM 763 C CA . LYS A 1 95 ? 21.705 5.849 -10.558 1.00 57.91 95 LYS A CA 1
ATOM 764 C C . LYS A 1 95 ? 22.368 7.232 -10.587 1.00 57.91 95 LYS A C 1
ATOM 766 O O . LYS A 1 95 ? 22.767 7.712 -9.537 1.00 57.91 95 LYS A O 1
ATOM 771 N N . SER A 1 96 ? 22.535 7.849 -11.759 1.00 48.09 96 SER A N 1
ATOM 772 C CA . SER A 1 96 ? 23.189 9.151 -11.879 1.00 48.09 96 SER A CA 1
ATOM 773 C C . SER A 1 96 ? 22.194 10.207 -12.341 1.00 48.09 96 SER A C 1
ATOM 775 O O . SER A 1 96 ? 21.561 10.071 -13.388 1.00 48.09 96 SER A O 1
ATOM 777 N N . SER A 1 97 ? 22.125 11.308 -11.596 1.00 44.34 97 SER A N 1
ATOM 778 C CA . SER A 1 97 ? 21.401 12.542 -11.937 1.00 44.34 97 SER A CA 1
ATOM 779 C C . SER A 1 97 ? 21.886 13.228 -13.231 1.00 44.34 97 SER A C 1
ATOM 781 O O . SER A 1 97 ? 21.488 14.355 -13.519 1.00 44.34 97 SER A O 1
ATOM 783 N N . LYS A 1 98 ? 22.745 12.572 -14.029 1.00 36.06 98 LYS A N 1
ATOM 784 C CA . LYS A 1 98 ? 23.314 13.093 -15.279 1.00 36.06 98 LYS A CA 1
ATOM 785 C C . LYS A 1 98 ? 23.271 12.128 -16.469 1.00 36.06 98 LYS A C 1
ATOM 787 O O . LYS A 1 98 ? 23.769 12.490 -17.530 1.00 36.06 98 LYS A O 1
ATOM 792 N N . THR A 1 99 ? 22.658 10.949 -16.357 1.00 38.12 99 THR A N 1
ATOM 793 C CA . THR A 1 99 ? 22.462 10.060 -17.515 1.00 38.12 99 THR A CA 1
ATOM 794 C C . THR A 1 99 ? 20.983 9.791 -17.742 1.00 38.12 99 THR A C 1
ATOM 796 O O . THR A 1 99 ? 20.354 9.059 -16.984 1.00 38.12 99 THR A O 1
ATOM 799 N N . GLN A 1 100 ? 20.480 10.470 -18.779 1.00 41.16 100 GLN A N 1
ATOM 800 C CA . GLN A 1 100 ? 19.203 10.334 -19.479 1.00 41.16 100 GLN A CA 1
ATOM 801 C C . GLN A 1 100 ? 18.265 9.260 -18.911 1.00 41.16 100 GLN A C 1
ATOM 803 O O . GLN A 1 100 ? 18.441 8.066 -19.157 1.00 41.16 100 GLN A O 1
ATOM 808 N N . GLU A 1 101 ? 17.185 9.707 -18.257 1.00 50.34 101 GLU A N 1
ATOM 809 C CA . GLU A 1 101 ? 15.887 9.080 -18.518 1.00 50.34 101 GLU A CA 1
ATOM 810 C C . GLU A 1 101 ? 15.812 8.889 -20.039 1.00 50.34 101 GLU A C 1
ATOM 812 O O . GLU A 1 101 ? 15.941 9.863 -20.786 1.00 50.34 101 GLU A O 1
ATOM 817 N N . SER A 1 102 ? 15.733 7.648 -20.523 1.00 60.03 102 SER A N 1
ATOM 818 C CA . SER A 1 102 ? 15.490 7.444 -21.951 1.00 60.03 102 SER A CA 1
ATOM 819 C C . SER A 1 102 ? 14.198 8.183 -22.303 1.00 60.03 102 SER A C 1
ATOM 821 O O . SER A 1 102 ? 13.266 8.143 -21.501 1.00 60.03 102 SER A O 1
ATOM 823 N N . GLU A 1 103 ? 14.087 8.800 -23.483 1.00 63.19 103 GLU A N 1
ATOM 824 C CA . GLU A 1 103 ? 12.853 9.500 -23.904 1.00 63.19 103 GLU A CA 1
ATOM 825 C C . GLU A 1 103 ? 11.581 8.630 -23.784 1.00 63.19 103 GLU A C 1
ATOM 827 O O . GLU A 1 103 ? 10.462 9.143 -23.760 1.00 63.19 103 GLU A O 1
ATOM 832 N N . ASN A 1 104 ? 11.759 7.310 -23.677 1.00 77.88 104 ASN A N 1
ATOM 833 C CA . ASN A 1 104 ? 10.716 6.301 -23.591 1.00 77.88 104 ASN A CA 1
ATOM 834 C C . ASN A 1 104 ? 10.427 5.781 -22.172 1.00 77.88 104 ASN A C 1
ATOM 836 O O . ASN A 1 104 ? 9.525 4.963 -22.048 1.00 77.88 104 ASN A O 1
ATOM 840 N N . PHE A 1 105 ? 11.142 6.205 -21.120 1.00 88.56 105 PHE A N 1
ATOM 841 C CA . PHE A 1 105 ? 10.885 5.806 -19.725 1.00 88.56 105 PHE A CA 1
ATOM 842 C C . PHE A 1 105 ? 11.270 6.926 -18.754 1.00 88.56 105 PHE A C 1
ATOM 844 O O . PHE A 1 105 ? 12.438 7.297 -18.640 1.00 88.56 105 PHE A O 1
ATOM 851 N N . VAL A 1 106 ? 10.283 7.420 -18.013 1.00 89.06 106 VAL A N 1
ATOM 852 C CA . VAL A 1 106 ? 10.411 8.542 -17.082 1.00 89.06 106 VAL A CA 1
ATOM 853 C C . VAL A 1 106 ? 9.767 8.160 -15.756 1.00 89.06 106 VAL A C 1
ATOM 855 O O . VAL A 1 106 ? 8.597 7.778 -15.717 1.00 89.06 106 VAL A O 1
ATOM 858 N N . CYS A 1 107 ? 10.498 8.300 -14.651 1.00 89.50 107 CYS A N 1
ATOM 859 C CA . CYS A 1 107 ? 9.990 7.974 -13.320 1.00 89.50 107 CYS A CA 1
ATOM 860 C C . CYS A 1 107 ? 9.685 9.261 -12.550 1.00 89.50 107 CYS A C 1
ATOM 862 O O . CYS A 1 107 ? 10.567 10.071 -12.271 1.00 89.50 107 CYS A O 1
ATOM 864 N N . LYS A 1 108 ? 8.409 9.479 -12.228 1.00 89.62 108 LYS A N 1
ATOM 865 C CA . LYS A 1 108 ? 7.936 10.612 -11.426 1.00 89.62 108 LYS A CA 1
ATOM 866 C C . LYS A 1 108 ? 7.610 10.152 -10.009 1.00 89.62 108 LYS A C 1
ATOM 868 O O . LYS A 1 108 ? 7.622 8.971 -9.705 1.00 89.62 108 LYS A O 1
ATOM 873 N N . SER A 1 109 ? 7.299 11.094 -9.122 1.00 88.00 109 SER A N 1
ATOM 874 C CA . SER A 1 109 ? 7.096 10.819 -7.692 1.00 88.00 109 SER A CA 1
ATOM 875 C C . SER A 1 109 ? 6.013 9.775 -7.388 1.00 88.00 109 SER A C 1
ATOM 877 O O . SER A 1 109 ? 6.127 9.068 -6.388 1.00 88.00 109 SER A O 1
ATOM 879 N N . ASN A 1 110 ? 4.974 9.669 -8.223 1.00 88.75 110 ASN A N 1
ATOM 880 C CA . ASN A 1 110 ? 3.841 8.767 -8.004 1.00 88.75 110 ASN A CA 1
ATOM 881 C C . ASN A 1 110 ? 3.518 7.813 -9.162 1.00 88.75 110 ASN A C 1
ATOM 883 O O . ASN A 1 110 ? 2.601 7.002 -9.029 1.00 88.75 110 ASN A O 1
ATOM 887 N N . HIS A 1 111 ? 4.223 7.914 -10.286 1.00 91.38 111 HIS A N 1
ATOM 888 C CA . HIS A 1 111 ? 3.985 7.088 -11.464 1.00 91.38 111 HIS A CA 1
ATOM 889 C C . HIS A 1 111 ? 5.223 7.029 -12.359 1.00 91.38 111 HIS A C 1
ATOM 891 O O . HIS A 1 111 ? 6.065 7.925 -12.356 1.00 91.38 111 HIS A O 1
ATOM 897 N N . VAL A 1 112 ? 5.285 5.995 -13.187 1.00 91.44 112 VAL A N 1
ATOM 898 C CA . VAL A 1 112 ? 6.188 5.910 -14.334 1.00 91.44 112 VAL A CA 1
ATOM 899 C C . VAL A 1 112 ? 5.404 6.226 -15.599 1.00 91.44 112 VAL A C 1
ATOM 901 O O . VAL A 1 112 ? 4.256 5.806 -15.730 1.00 91.44 112 VAL A O 1
ATOM 904 N N . ARG A 1 113 ? 6.038 6.920 -16.543 1.00 91.19 113 ARG A N 1
ATOM 905 C CA . ARG A 1 113 ? 5.571 7.058 -17.925 1.00 91.19 113 ARG A CA 1
ATOM 906 C C . ARG A 1 113 ? 6.508 6.299 -18.843 1.00 91.19 113 ARG A C 1
ATOM 908 O O . ARG A 1 113 ? 7.722 6.431 -18.699 1.00 91.19 113 ARG A O 1
ATOM 915 N N . PHE A 1 114 ? 5.964 5.543 -19.783 1.00 89.94 114 PHE A N 1
ATOM 916 C CA . PHE A 1 114 ? 6.761 4.913 -20.827 1.00 89.94 114 PHE A CA 1
ATOM 917 C C . PHE A 1 114 ? 5.999 4.814 -22.144 1.00 89.94 114 PHE A C 1
ATOM 919 O O . PHE A 1 114 ? 4.774 4.920 -22.158 1.00 89.94 114 PHE A O 1
ATOM 926 N N . LYS A 1 115 ? 6.724 4.621 -23.246 1.00 87.94 115 LYS A N 1
ATOM 927 C CA . LYS A 1 115 ? 6.140 4.419 -24.578 1.00 87.94 115 LYS A CA 1
ATOM 928 C C . LYS A 1 115 ? 6.298 2.965 -25.015 1.00 87.94 115 LYS A C 1
ATOM 930 O O . LYS A 1 115 ? 7.365 2.392 -24.823 1.00 87.94 115 LYS A O 1
ATOM 935 N N . THR A 1 116 ? 5.259 2.389 -25.612 1.00 85.94 116 THR A N 1
ATOM 936 C CA . THR A 1 116 ? 5.280 1.034 -26.191 1.00 85.94 116 THR A CA 1
ATOM 937 C C . THR A 1 116 ? 4.470 0.976 -27.486 1.00 85.94 116 THR A C 1
ATOM 939 O O . THR A 1 116 ? 3.476 1.683 -27.631 1.00 85.94 116 THR A O 1
ATOM 942 N N . ASP A 1 117 ? 4.896 0.160 -28.445 1.00 83.25 117 ASP A N 1
ATOM 943 C CA . ASP A 1 117 ? 4.213 -0.116 -29.718 1.00 83.25 117 ASP A CA 1
ATOM 944 C C . ASP A 1 117 ? 3.488 -1.473 -29.730 1.00 83.25 117 ASP A C 1
ATOM 946 O O . ASP A 1 117 ? 2.924 -1.883 -30.747 1.00 83.25 117 ASP A O 1
ATOM 950 N N . HIS A 1 118 ? 3.459 -2.178 -28.601 1.00 84.31 118 HIS A N 1
ATOM 951 C CA . HIS A 1 118 ? 2.850 -3.497 -28.504 1.00 84.31 118 HIS A CA 1
ATOM 952 C C . HIS A 1 118 ? 2.044 -3.658 -27.212 1.00 84.31 118 HIS A C 1
ATOM 954 O O . HIS A 1 118 ? 2.166 -2.919 -26.234 1.00 84.31 118 HIS A O 1
ATOM 960 N N . LEU A 1 119 ? 1.140 -4.634 -27.240 1.00 86.06 119 LEU A N 1
ATOM 961 C CA . LEU A 1 119 ? 0.229 -4.924 -26.144 1.00 86.06 119 LEU A CA 1
ATOM 962 C C . LEU A 1 119 ? 0.789 -6.071 -25.317 1.00 86.06 119 LEU A C 1
ATOM 964 O O . LEU A 1 119 ? 0.693 -7.226 -25.723 1.00 86.06 119 LEU A O 1
ATOM 968 N N . SER A 1 120 ? 1.350 -5.738 -24.160 1.00 90.00 120 SER A N 1
ATOM 969 C CA . SER A 1 120 ? 1.997 -6.709 -23.281 1.00 90.00 120 SER A CA 1
ATOM 970 C C . SER A 1 120 ? 1.429 -6.707 -21.864 1.00 90.00 120 SER A C 1
ATOM 972 O O . SER A 1 120 ? 0.386 -6.109 -21.567 1.00 90.00 120 SER A O 1
ATOM 974 N N . THR A 1 121 ? 2.118 -7.417 -20.978 1.00 92.38 121 THR A N 1
ATOM 975 C CA . THR A 1 121 ? 1.880 -7.396 -19.540 1.00 92.38 121 THR A CA 1
ATOM 976 C C . THR A 1 121 ? 3.073 -6.755 -18.843 1.00 92.38 121 THR A C 1
ATOM 978 O O . THR A 1 121 ? 4.206 -7.190 -19.013 1.00 92.38 121 THR A O 1
ATOM 981 N N . PHE A 1 122 ? 2.814 -5.729 -18.041 1.00 93.06 122 PHE A N 1
ATOM 982 C CA . PHE A 1 122 ? 3.821 -4.889 -17.411 1.00 93.06 122 PHE A CA 1
ATOM 983 C C . PHE A 1 122 ? 3.649 -4.848 -15.896 1.00 93.06 122 PHE A C 1
ATOM 985 O O . PHE A 1 122 ? 2.536 -4.947 -15.374 1.00 93.06 122 PHE A O 1
ATOM 992 N N . LYS A 1 123 ? 4.747 -4.614 -15.181 1.00 93.31 123 LYS A N 1
ATOM 993 C CA . LYS A 1 123 ? 4.723 -4.251 -13.761 1.00 93.31 123 LYS A CA 1
ATOM 994 C C . LYS A 1 123 ? 5.912 -3.381 -13.393 1.00 93.31 123 LYS A C 1
ATOM 996 O O . LYS A 1 123 ? 6.943 -3.395 -14.066 1.00 93.31 123 LYS A O 1
ATOM 1001 N N . LEU A 1 124 ? 5.776 -2.663 -12.287 1.00 94.38 124 LEU A N 1
ATOM 1002 C CA . LEU A 1 124 ? 6.873 -1.937 -11.673 1.00 94.38 124 LEU A CA 1
ATOM 1003 C C . LEU A 1 124 ? 7.373 -2.696 -10.455 1.00 94.38 124 LEU A C 1
ATOM 1005 O O . LEU A 1 124 ? 6.601 -3.065 -9.567 1.00 94.38 124 LEU A O 1
ATOM 1009 N N . ILE A 1 125 ? 8.687 -2.856 -10.394 1.00 94.25 125 ILE A N 1
ATOM 1010 C CA . ILE A 1 125 ? 9.371 -3.356 -9.212 1.00 94.25 125 ILE A CA 1
ATOM 1011 C C . ILE A 1 125 ? 10.407 -2.345 -8.745 1.00 94.25 125 ILE A C 1
ATOM 1013 O O . ILE A 1 125 ? 10.914 -1.526 -9.515 1.00 94.25 125 ILE A O 1
ATOM 1017 N N . GLY A 1 126 ? 10.709 -2.396 -7.462 1.00 93.31 126 GLY A N 1
ATOM 1018 C CA . GLY A 1 126 ? 11.717 -1.568 -6.841 1.00 93.31 126 GLY A CA 1
ATOM 1019 C C . GLY A 1 126 ? 12.902 -2.420 -6.428 1.00 93.31 126 GLY A C 1
ATOM 1020 O O . GLY A 1 126 ? 12.706 -3.383 -5.699 1.00 93.31 126 GLY A O 1
ATOM 1021 N N . LYS A 1 127 ? 14.110 -2.039 -6.842 1.00 92.56 127 LYS A N 1
ATOM 1022 C CA . LYS A 1 127 ? 15.366 -2.673 -6.430 1.00 92.56 127 LYS A CA 1
ATOM 1023 C C . LYS A 1 127 ? 16.136 -1.786 -5.463 1.00 92.56 127 LYS A C 1
ATOM 1025 O O . LYS A 1 127 ? 16.495 -0.657 -5.813 1.00 92.56 127 LYS A O 1
ATOM 1030 N N . ILE A 1 128 ? 16.362 -2.296 -4.263 1.00 91.06 128 ILE A N 1
ATOM 1031 C CA . ILE A 1 128 ? 17.051 -1.607 -3.173 1.00 91.06 128 ILE A CA 1
ATOM 1032 C C . ILE A 1 128 ? 18.564 -1.677 -3.402 1.00 91.06 128 ILE A C 1
ATOM 1034 O O . ILE A 1 128 ? 19.105 -2.727 -3.735 1.00 91.06 128 ILE A O 1
ATOM 1038 N N . ASP A 1 129 ? 19.266 -0.559 -3.218 1.00 87.62 129 ASP A N 1
ATOM 1039 C CA . ASP A 1 129 ? 20.730 -0.552 -3.193 1.00 87.62 129 ASP A CA 1
ATOM 1040 C C . ASP A 1 129 ? 21.243 -0.968 -1.808 1.00 87.62 129 ASP A C 1
ATOM 1042 O O . ASP A 1 129 ? 21.415 -0.136 -0.917 1.00 87.62 129 ASP A O 1
ATOM 1046 N N . THR A 1 130 ? 21.496 -2.265 -1.632 1.00 81.69 130 THR A N 1
ATOM 1047 C CA . THR A 1 130 ? 21.944 -2.858 -0.360 1.00 81.69 130 THR A CA 1
ATOM 1048 C C . THR A 1 130 ? 23.340 -2.412 0.079 1.00 81.69 130 THR A C 1
ATOM 1050 O O . THR A 1 130 ? 23.719 -2.631 1.226 1.00 81.69 130 THR A O 1
ATOM 1053 N N . SER A 1 131 ? 24.108 -1.752 -0.797 1.00 80.88 131 SER A N 1
ATOM 1054 C CA . SER A 1 131 ? 25.422 -1.196 -0.446 1.00 80.88 131 SER A CA 1
ATOM 1055 C C . SER A 1 131 ? 25.341 0.073 0.412 1.00 80.88 131 SER A C 1
ATOM 1057 O O . SER A 1 131 ? 26.352 0.509 0.967 1.00 80.88 131 SER A O 1
ATOM 1059 N N . LYS A 1 132 ? 24.152 0.679 0.531 1.00 76.25 132 LYS A N 1
ATOM 1060 C CA . LYS A 1 132 ? 23.926 1.941 1.242 1.00 76.25 132 LYS A CA 1
ATOM 1061 C C . LYS A 1 132 ? 23.154 1.701 2.545 1.00 76.25 132 LYS A C 1
ATOM 1063 O O . LYS A 1 132 ? 22.210 0.925 2.590 1.00 76.25 132 LYS A O 1
ATOM 1068 N N . SER A 1 133 ? 23.540 2.414 3.606 1.00 70.69 133 SER A N 1
ATOM 1069 C CA . SER A 1 133 ? 22.991 2.275 4.975 1.00 70.69 133 SER A CA 1
ATOM 1070 C C . SER A 1 133 ? 21.687 3.067 5.218 1.00 70.69 133 SER A C 1
ATOM 1072 O O . SER A 1 133 ? 21.228 3.250 6.342 1.00 70.69 133 SER A O 1
ATOM 1074 N N . THR A 1 134 ? 21.088 3.619 4.169 1.00 82.69 134 THR A N 1
ATOM 1075 C CA . THR A 1 134 ? 19.963 4.556 4.263 1.00 82.69 134 THR A CA 1
ATOM 1076 C C . THR A 1 134 ? 18.618 3.867 4.058 1.00 82.69 134 THR A C 1
ATOM 1078 O O . THR A 1 134 ? 18.492 2.890 3.320 1.00 82.69 134 THR A O 1
ATOM 1081 N N . PHE A 1 135 ? 17.580 4.396 4.706 1.00 89.31 135 PHE A N 1
ATOM 1082 C CA . PHE A 1 135 ? 16.237 3.832 4.622 1.00 89.31 135 PHE A CA 1
ATOM 1083 C C . PHE A 1 135 ? 15.579 4.071 3.258 1.00 89.31 135 PHE A C 1
ATOM 1085 O O . PHE A 1 135 ? 15.749 5.118 2.630 1.00 89.31 135 PHE A O 1
ATOM 1092 N N . VAL A 1 136 ? 14.796 3.084 2.826 1.00 92.75 136 VAL A N 1
ATOM 1093 C CA . VAL A 1 136 ? 14.012 3.097 1.586 1.00 92.75 136 VAL A CA 1
ATOM 1094 C C . VAL A 1 136 ? 12.542 3.063 1.974 1.00 92.75 136 VAL A C 1
ATOM 1096 O O . VAL A 1 136 ? 12.152 2.226 2.781 1.00 92.75 136 VAL A O 1
ATOM 1099 N N . PHE A 1 137 ? 11.718 3.956 1.424 1.00 94.12 137 PHE A N 1
ATOM 1100 C CA . PHE A 1 137 ? 10.362 4.177 1.933 1.00 94.12 137 PHE A CA 1
ATOM 1101 C C . PHE A 1 137 ? 9.277 3.990 0.892 1.00 94.12 137 PHE A C 1
ATOM 1103 O O . PHE A 1 137 ? 9.269 4.688 -0.114 1.00 94.12 137 PHE A O 1
ATOM 1110 N N . LYS A 1 138 ? 8.271 3.172 1.186 1.00 95.06 138 LYS A N 1
ATOM 1111 C CA . LYS A 1 138 ? 7.018 3.088 0.433 1.00 95.06 138 LYS A CA 1
ATOM 1112 C C . LYS A 1 138 ? 6.012 4.134 0.928 1.00 95.06 138 LYS A C 1
ATOM 1114 O O . LYS A 1 138 ? 5.903 4.379 2.128 1.00 95.06 138 LYS A O 1
ATOM 1119 N N . ARG A 1 139 ? 5.254 4.730 0.008 1.00 95.75 139 ARG A N 1
ATOM 1120 C CA . ARG A 1 139 ? 4.074 5.560 0.282 1.00 95.75 139 ARG A CA 1
ATOM 1121 C C . ARG A 1 139 ? 2.885 4.637 0.502 1.00 95.75 139 ARG A C 1
ATOM 1123 O O . ARG A 1 139 ? 2.470 3.918 -0.409 1.00 95.75 139 ARG A O 1
ATOM 1130 N N . MET A 1 140 ? 2.354 4.656 1.713 1.00 96.81 140 MET A N 1
ATOM 1131 C CA . MET A 1 140 ? 1.211 3.852 2.116 1.00 96.81 140 MET A CA 1
ATOM 1132 C C . MET A 1 140 ? 0.128 4.745 2.713 1.00 96.81 140 MET A C 1
ATOM 1134 O O . MET A 1 140 ? 0.353 5.909 3.050 1.00 96.81 140 MET A O 1
ATOM 1138 N N . LYS A 1 141 ? -1.064 4.182 2.826 1.00 97.50 141 LYS A N 1
ATOM 1139 C CA . LYS A 1 141 ? -2.237 4.788 3.433 1.00 97.50 141 LYS A CA 1
ATOM 1140 C C . LYS A 1 141 ? -2.830 3.834 4.448 1.00 97.50 141 LYS A C 1
ATOM 1142 O O . LYS A 1 141 ? -2.797 2.620 4.249 1.00 97.50 141 LYS A O 1
ATOM 1147 N N . VAL A 1 142 ? -3.400 4.385 5.509 1.00 97.94 142 VAL A N 1
ATOM 1148 C CA . VAL A 1 142 ? -4.064 3.616 6.557 1.00 97.94 142 VAL A CA 1
ATOM 1149 C C . VAL A 1 142 ? -5.482 4.125 6.784 1.00 97.94 142 VAL A C 1
ATOM 1151 O O . VAL A 1 142 ? -5.752 5.321 6.689 1.00 97.94 142 VAL A O 1
ATOM 1154 N N . VAL A 1 143 ? -6.409 3.202 7.031 1.00 98.00 143 VAL A N 1
ATOM 1155 C CA . VAL A 1 143 ? -7.831 3.510 7.213 1.00 98.00 143 VAL A CA 1
ATOM 1156 C C . VAL A 1 143 ? -8.518 2.447 8.066 1.00 98.00 143 VAL A C 1
ATOM 1158 O O . VAL A 1 143 ? -8.164 1.268 8.005 1.00 98.00 143 VAL A O 1
ATOM 1161 N N . ALA A 1 144 ? -9.526 2.851 8.835 1.00 97.81 144 ALA A N 1
ATOM 1162 C CA . ALA A 1 144 ? -10.348 1.964 9.641 1.00 97.81 144 ALA A CA 1
ATOM 1163 C C . ALA A 1 144 ? -11.784 1.871 9.107 1.00 97.81 144 ALA A C 1
ATOM 1165 O O . ALA A 1 144 ? -12.442 2.876 8.824 1.00 97.81 144 ALA A O 1
ATOM 1166 N N . PHE A 1 145 ? -12.288 0.644 9.042 1.00 97.62 145 PHE A N 1
ATOM 1167 C CA . PHE A 1 145 ? -13.684 0.307 8.785 1.00 97.62 145 PHE A CA 1
ATOM 1168 C C . PHE A 1 145 ? -14.272 -0.413 9.989 1.00 97.62 145 PHE A C 1
ATOM 1170 O O . PHE A 1 145 ? -13.551 -1.012 10.779 1.00 97.62 145 PHE A O 1
ATOM 1177 N N . CYS A 1 146 ? -15.591 -0.414 10.110 1.00 95.56 146 CYS A N 1
ATOM 1178 C CA . CYS A 1 146 ? -16.295 -1.227 11.088 1.00 95.56 146 CYS A CA 1
ATOM 1179 C C . CYS A 1 146 ? -17.341 -2.122 10.426 1.00 95.56 146 CYS A C 1
ATOM 1181 O O . CYS A 1 146 ? -17.837 -1.832 9.333 1.00 95.56 146 CYS A O 1
ATOM 1183 N N . SER A 1 147 ? -17.650 -3.244 11.072 1.00 91.38 147 SER A N 1
ATOM 1184 C CA . SER A 1 147 ? -18.844 -4.029 10.767 1.00 91.38 147 SER A CA 1
ATOM 1185 C C . SER A 1 147 ? -20.110 -3.242 11.089 1.00 91.38 147 SER A C 1
ATOM 1187 O O . SER A 1 147 ? -20.130 -2.359 11.952 1.00 91.38 147 SER A O 1
ATOM 1189 N N . GLU A 1 148 ? -21.200 -3.596 10.420 1.00 87.88 148 GLU A N 1
ATOM 1190 C CA . GLU A 1 148 ? -22.514 -3.170 10.865 1.00 87.88 148 GLU A CA 1
ATOM 1191 C C . GLU A 1 148 ? -22.869 -3.893 12.173 1.00 87.88 148 GLU A C 1
ATOM 1193 O O . GLU A 1 148 ? -23.073 -5.102 12.186 1.00 87.88 148 GLU A O 1
ATOM 1198 N N . THR A 1 149 ? -22.907 -3.147 13.276 1.00 86.88 149 THR A N 1
ATOM 1199 C CA . THR A 1 149 ? -23.056 -3.697 14.632 1.00 86.88 149 THR A CA 1
ATOM 1200 C C . THR A 1 149 ? -24.208 -3.009 15.359 1.00 86.88 149 THR A C 1
ATOM 1202 O O . THR A 1 149 ? -24.378 -1.780 15.283 1.00 86.88 149 THR A O 1
ATOM 1205 N N . ARG A 1 150 ? -25.026 -3.797 16.066 1.00 86.38 150 ARG A N 1
ATOM 1206 C CA . ARG A 1 150 ? -26.102 -3.274 16.912 1.00 86.38 150 ARG A CA 1
ATOM 1207 C C . ARG A 1 150 ? -25.573 -2.922 18.291 1.00 86.38 150 ARG A C 1
ATOM 1209 O O . ARG A 1 150 ? -24.569 -3.430 18.778 1.00 86.38 150 ARG A O 1
ATOM 1216 N N . VAL A 1 151 ? -26.306 -2.048 18.956 1.00 84.69 151 VAL A N 1
ATOM 1217 C CA . VAL A 1 151 ? -26.061 -1.726 20.356 1.00 84.69 151 VAL A CA 1
ATOM 1218 C C . VAL A 1 151 ? -26.043 -3.012 21.211 1.00 84.69 151 VAL A C 1
ATOM 1220 O O . VAL A 1 151 ? -26.974 -3.816 21.149 1.00 84.69 151 VAL A O 1
ATOM 1223 N N . GLY A 1 152 ? -24.986 -3.191 22.010 1.00 81.88 152 GLY A N 1
ATOM 1224 C CA . GLY A 1 152 ? -24.787 -4.346 22.898 1.00 81.88 152 GLY A CA 1
ATOM 1225 C C . GLY A 1 152 ? -24.089 -5.558 22.266 1.00 81.88 152 GLY A C 1
ATOM 1226 O O . GLY A 1 152 ? -23.897 -6.552 22.958 1.00 81.88 152 GLY A O 1
ATOM 1227 N N . GLU A 1 153 ? -23.727 -5.498 20.985 1.00 89.31 153 GLU A N 1
ATOM 1228 C CA . GLU A 1 153 ? -22.902 -6.511 20.311 1.00 89.31 153 GLU A CA 1
ATOM 1229 C C . GLU A 1 153 ? -21.416 -6.114 20.311 1.00 89.31 153 GLU A C 1
ATOM 1231 O O . GLU A 1 153 ? -21.072 -4.938 20.478 1.00 89.31 153 GLU A O 1
ATOM 1236 N N . ASP A 1 154 ? -20.537 -7.096 20.096 1.00 92.50 154 ASP A N 1
ATOM 1237 C CA . ASP A 1 154 ? -19.115 -6.844 19.855 1.00 92.50 154 ASP A CA 1
ATOM 1238 C C . ASP A 1 154 ? -18.945 -6.124 18.502 1.00 92.50 154 ASP A C 1
ATOM 1240 O O . ASP A 1 154 ? -19.489 -6.539 17.475 1.00 92.50 154 ASP A O 1
ATOM 1244 N N . LEU A 1 155 ? -18.166 -5.043 18.489 1.00 92.75 155 LEU A N 1
ATOM 1245 C CA . LEU A 1 155 ? -17.828 -4.294 17.283 1.00 92.75 155 LEU A CA 1
ATOM 1246 C C . LEU A 1 155 ? -16.517 -4.812 16.700 1.00 92.75 155 LEU A C 1
ATOM 1248 O O . LEU A 1 155 ? -15.498 -4.825 17.390 1.00 92.75 155 LEU A O 1
ATOM 1252 N N . VAL A 1 156 ? -16.518 -5.154 15.412 1.00 94.75 156 VAL A N 1
ATOM 1253 C CA . VAL A 1 156 ? -15.292 -5.490 14.684 1.00 94.75 156 VAL A CA 1
ATOM 1254 C C . VAL A 1 156 ? -14.832 -4.274 13.892 1.00 94.75 156 VAL A C 1
ATOM 1256 O O . VAL A 1 156 ? -15.510 -3.825 12.965 1.00 94.75 156 VAL A O 1
ATOM 1259 N N . VAL A 1 157 ? -13.663 -3.753 14.246 1.00 95.94 157 VAL A N 1
ATOM 1260 C CA . VAL A 1 157 ? -12.953 -2.704 13.515 1.00 95.94 157 VAL A CA 1
ATOM 1261 C C . VAL A 1 157 ? -11.840 -3.351 12.700 1.00 95.94 157 VAL A C 1
ATOM 1263 O O . VAL A 1 157 ? -11.022 -4.097 13.228 1.00 95.94 157 VAL A O 1
ATOM 1266 N N . ARG A 1 158 ? -11.813 -3.069 11.403 1.00 97.00 158 ARG A N 1
ATOM 1267 C CA . ARG A 1 158 ? -10.827 -3.564 10.443 1.00 97.00 158 ARG A CA 1
ATOM 1268 C C . ARG A 1 158 ? -9.931 -2.408 10.038 1.00 97.00 158 ARG A C 1
ATOM 1270 O O . ARG A 1 158 ? -10.406 -1.460 9.414 1.00 97.00 158 ARG A O 1
ATOM 1277 N N . VAL A 1 159 ? -8.657 -2.479 10.398 1.00 97.81 159 VAL A N 1
ATOM 1278 C CA . VAL A 1 159 ? -7.652 -1.474 10.038 1.00 97.81 159 VAL A CA 1
ATOM 1279 C C . VAL A 1 159 ? -6.855 -2.001 8.856 1.00 97.81 159 VAL A C 1
ATOM 1281 O O . VAL A 1 159 ? -6.258 -3.072 8.943 1.00 97.81 159 VAL A O 1
ATOM 1284 N N . TYR A 1 160 ? -6.846 -1.258 7.757 1.00 98.06 160 TYR A N 1
ATOM 1285 C CA . TYR A 1 160 ? -6.107 -1.591 6.544 1.00 98.06 160 TYR A CA 1
ATOM 1286 C C . TYR A 1 160 ? -4.905 -0.674 6.396 1.00 98.06 160 TYR A C 1
ATOM 1288 O O . TYR A 1 160 ? -5.046 0.530 6.591 1.00 98.06 160 TYR A O 1
ATOM 1296 N N . CYS A 1 161 ? -3.769 -1.224 5.973 1.00 97.75 161 CYS A N 1
ATOM 1297 C CA . CYS A 1 161 ? -2.628 -0.457 5.478 1.00 97.75 161 CYS A CA 1
ATOM 1298 C C . CYS A 1 161 ? -2.377 -0.873 4.027 1.00 97.75 161 CYS A C 1
ATOM 1300 O O . CYS A 1 161 ? -2.240 -2.060 3.755 1.00 97.75 161 CYS A O 1
ATOM 1302 N N . PHE A 1 162 ? -2.375 0.059 3.080 1.00 97.31 162 PHE A N 1
ATOM 1303 C CA . PHE A 1 162 ? -2.342 -0.244 1.647 1.00 97.31 162 PHE A CA 1
ATOM 1304 C C . PHE A 1 162 ? -1.466 0.749 0.883 1.00 97.31 162 PHE A C 1
ATOM 1306 O O . PHE A 1 162 ? -1.206 1.849 1.358 1.00 97.31 162 PHE A O 1
ATOM 1313 N N . ASP A 1 163 ? -0.993 0.370 -0.304 1.00 96.69 163 ASP A N 1
ATOM 1314 C CA . ASP A 1 163 ? -0.194 1.261 -1.152 1.00 96.69 163 ASP A CA 1
ATOM 1315 C C . ASP A 1 163 ? -0.952 2.522 -1.552 1.00 96.69 163 ASP A C 1
ATOM 1317 O O . ASP A 1 163 ? -2.122 2.449 -1.932 1.00 96.69 163 ASP A O 1
ATOM 1321 N N . ASP A 1 164 ? -0.264 3.665 -1.558 1.00 95.81 164 ASP A N 1
ATOM 1322 C CA . ASP A 1 164 ? -0.821 4.938 -2.017 1.00 95.81 164 ASP A CA 1
ATOM 1323 C C . ASP A 1 164 ? -0.988 4.977 -3.550 1.00 95.81 164 ASP A C 1
ATOM 1325 O O . ASP A 1 164 ? -0.229 5.621 -4.282 1.00 95.81 164 ASP A O 1
ATOM 1329 N N . CYS A 1 165 ? -1.988 4.242 -4.038 1.00 92.12 165 CYS A N 1
ATOM 1330 C CA . CYS A 1 165 ? -2.452 4.230 -5.419 1.00 92.12 165 CYS A CA 1
ATOM 1331 C C . CYS A 1 165 ? -3.954 3.902 -5.497 1.00 92.12 165 CYS A C 1
ATOM 1333 O O . CYS A 1 165 ? -4.522 3.277 -4.595 1.00 92.12 165 CYS A O 1
ATOM 1335 N N . GLU A 1 166 ? -4.600 4.297 -6.598 1.00 90.88 166 GLU A N 1
ATOM 1336 C CA . GLU A 1 166 ? -6.045 4.098 -6.785 1.00 90.88 166 GLU A CA 1
ATOM 1337 C C . GLU A 1 166 ? -6.437 2.617 -6.821 1.00 90.88 166 GLU A C 1
ATOM 1339 O O . GLU A 1 166 ? -7.418 2.231 -6.191 1.00 90.88 166 GLU A O 1
ATOM 1344 N N . TRP A 1 167 ? -5.645 1.760 -7.473 1.00 91.38 167 TRP A N 1
ATOM 1345 C CA . TRP A 1 167 ? -5.955 0.331 -7.563 1.00 91.38 167 TRP A CA 1
ATOM 1346 C C . TRP A 1 167 ? -6.045 -0.352 -6.190 1.00 91.38 167 TRP A C 1
ATOM 1348 O O . TRP A 1 167 ? -6.995 -1.095 -5.927 1.00 91.38 167 TRP A O 1
ATOM 1358 N N . SER A 1 168 ? -5.091 -0.084 -5.291 1.00 94.31 168 SER A N 1
ATOM 1359 C CA . SER A 1 168 ? -5.095 -0.655 -3.938 1.00 94.31 168 SER A CA 1
ATOM 1360 C C . SER A 1 168 ? -6.277 -0.143 -3.117 1.00 94.31 168 SER A C 1
ATOM 1362 O O . SER A 1 168 ? -6.925 -0.926 -2.416 1.00 94.31 168 SER A O 1
ATOM 1364 N N . PHE A 1 169 ? -6.616 1.143 -3.261 1.00 94.88 169 PHE A N 1
ATOM 1365 C CA . PHE A 1 169 ? -7.802 1.726 -2.640 1.00 94.88 169 PHE A CA 1
ATOM 1366 C C . PHE A 1 169 ? -9.094 1.066 -3.143 1.00 94.88 169 PHE A C 1
ATOM 1368 O O . PHE A 1 169 ? -9.892 0.584 -2.340 1.00 94.88 169 PHE A O 1
ATOM 1375 N N . GLU A 1 170 ? -9.287 0.967 -4.460 1.00 94.19 170 GLU A N 1
ATOM 1376 C CA . GLU A 1 170 ? -10.472 0.342 -5.052 1.00 94.19 170 GLU A CA 1
ATOM 1377 C C . GLU A 1 170 ? -10.610 -1.132 -4.650 1.00 94.19 170 GLU A C 1
ATOM 1379 O O . GLU A 1 170 ? -11.710 -1.598 -4.346 1.00 94.19 170 GLU A O 1
ATOM 1384 N N . ARG A 1 171 ? -9.502 -1.881 -4.607 1.00 93.62 171 ARG A N 1
ATOM 1385 C CA . ARG A 1 171 ? -9.499 -3.287 -4.181 1.00 93.62 171 ARG A CA 1
ATOM 1386 C C . ARG A 1 171 ? -9.942 -3.445 -2.724 1.00 93.62 171 ARG A C 1
ATOM 1388 O O . ARG A 1 171 ? -10.742 -4.338 -2.425 1.00 93.62 171 ARG A O 1
ATOM 1395 N N . MET A 1 172 ? -9.458 -2.580 -1.834 1.00 95.50 172 MET A N 1
ATOM 1396 C CA . MET A 1 172 ? -9.897 -2.536 -0.438 1.00 95.50 172 MET A CA 1
ATOM 1397 C C . MET A 1 172 ? -11.387 -2.174 -0.348 1.00 95.50 172 MET A C 1
ATOM 1399 O O . MET A 1 172 ? -12.160 -2.919 0.255 1.00 95.50 172 MET A O 1
ATOM 1403 N N . MET A 1 173 ? -11.825 -1.126 -1.052 1.00 95.94 173 MET A N 1
ATOM 1404 C CA . MET A 1 173 ? -13.226 -0.688 -1.053 1.00 95.94 173 MET A CA 1
ATOM 1405 C C . MET A 1 173 ? -14.184 -1.777 -1.544 1.00 95.94 173 MET A C 1
ATOM 1407 O O . MET A 1 173 ? -15.217 -2.008 -0.920 1.00 95.94 173 MET A O 1
ATOM 1411 N N . ARG A 1 174 ? -13.840 -2.503 -2.616 1.00 94.81 174 ARG A N 1
ATOM 1412 C CA . ARG A 1 174 ? -14.642 -3.640 -3.112 1.00 94.81 174 ARG A CA 1
ATOM 1413 C C . ARG A 1 174 ? -14.764 -4.752 -2.065 1.00 94.81 174 ARG A C 1
ATOM 1415 O O . ARG A 1 174 ? -15.792 -5.422 -2.002 1.00 94.81 174 ARG A O 1
ATOM 1422 N N . THR A 1 175 ? -13.728 -4.963 -1.254 1.00 94.31 175 THR A N 1
ATOM 1423 C CA . THR A 1 175 ? -13.738 -5.956 -0.168 1.00 94.31 175 THR A CA 1
ATOM 1424 C C . THR A 1 175 ? -14.683 -5.527 0.955 1.00 94.31 175 THR A C 1
ATOM 1426 O O . THR A 1 175 ? -15.513 -6.320 1.405 1.00 94.31 175 THR A O 1
ATOM 1429 N N . GLU A 1 176 ? -14.625 -4.260 1.364 1.00 95.75 176 GLU A N 1
ATOM 1430 C CA . GLU A 1 176 ? -15.518 -3.714 2.391 1.00 95.75 176 GLU A CA 1
ATOM 1431 C C . GLU A 1 176 ? -16.974 -3.649 1.914 1.00 95.75 176 GLU A C 1
ATOM 1433 O O . GLU A 1 176 ? -17.870 -4.053 2.646 1.00 95.75 176 GLU A O 1
ATOM 1438 N N . GLN A 1 177 ? -17.231 -3.282 0.656 1.00 94.25 177 GLN A N 1
ATOM 1439 C CA . GLN A 1 177 ? -18.581 -3.310 0.077 1.00 94.25 177 GLN A CA 1
ATOM 1440 C C . GLN A 1 177 ? -19.202 -4.712 0.110 1.00 94.25 177 GLN A C 1
ATOM 1442 O O . GLN A 1 177 ? -20.352 -4.867 0.515 1.00 94.25 177 GLN A O 1
ATOM 1447 N N . LYS A 1 178 ? -18.437 -5.748 -0.259 1.00 93.06 178 LYS A N 1
ATOM 1448 C CA . LYS A 1 178 ? -18.905 -7.146 -0.218 1.00 93.06 178 LYS A CA 1
ATOM 1449 C C . LYS A 1 178 ? -19.207 -7.641 1.195 1.00 93.06 178 LYS A C 1
ATOM 1451 O O . LYS A 1 178 ? -20.020 -8.541 1.361 1.00 93.06 178 LYS A O 1
ATOM 1456 N N . THR A 1 179 ? -18.535 -7.081 2.195 1.00 89.69 179 THR A N 1
ATOM 1457 C CA . THR A 1 179 ? -18.646 -7.498 3.600 1.00 89.69 179 THR A CA 1
ATOM 1458 C C . THR A 1 179 ? -19.508 -6.552 4.440 1.00 89.69 179 THR A C 1
ATOM 1460 O O . THR A 1 179 ? -19.560 -6.705 5.658 1.00 89.69 179 THR A O 1
ATOM 1463 N N . GLY A 1 180 ? -20.184 -5.574 3.821 1.00 89.88 180 GLY A N 1
ATOM 1464 C CA . GLY A 1 180 ? -21.042 -4.613 4.526 1.00 89.88 180 GLY A CA 1
ATOM 1465 C C . GLY A 1 180 ? -20.273 -3.667 5.456 1.00 89.88 180 GLY A C 1
ATOM 1466 O O . GLY A 1 180 ? -20.767 -3.284 6.514 1.00 89.88 180 GLY A O 1
ATOM 1467 N N . GLY A 1 181 ? -19.034 -3.339 5.100 1.00 93.88 181 GLY A N 1
ATOM 1468 C CA . GLY A 1 181 ? -18.170 -2.441 5.848 1.00 93.88 181 GLY A CA 1
ATOM 1469 C C . GLY A 1 181 ? -18.575 -0.979 5.767 1.00 93.88 181 GLY A C 1
ATOM 1470 O O . GLY A 1 181 ? -18.992 -0.484 4.719 1.00 93.88 181 GLY A O 1
ATOM 1471 N N . ARG A 1 182 ? -18.392 -0.261 6.876 1.00 94.56 182 ARG A N 1
ATOM 1472 C CA . ARG A 1 182 ? -18.603 1.185 6.959 1.00 94.56 182 ARG A CA 1
ATOM 1473 C C . ARG A 1 182 ? -17.324 1.886 7.390 1.00 94.56 182 ARG A C 1
ATOM 1475 O O . ARG A 1 182 ? -16.726 1.511 8.397 1.00 94.56 182 ARG A O 1
ATOM 1482 N N . LEU A 1 183 ? -16.958 2.931 6.654 1.00 95.88 183 LEU A N 1
ATOM 1483 C CA . LEU A 1 183 ? -15.807 3.773 6.962 1.00 95.88 183 LEU A CA 1
ATOM 1484 C C . LEU A 1 183 ? -15.946 4.395 8.360 1.00 95.88 183 LEU A C 1
ATOM 1486 O O . LEU A 1 183 ? -17.009 4.909 8.709 1.00 95.88 183 LEU A O 1
ATOM 1490 N N . MET A 1 184 ? -14.876 4.323 9.149 1.00 95.62 184 MET A N 1
ATOM 1491 C CA . MET A 1 184 ? -14.840 4.775 10.542 1.00 95.62 184 MET A CA 1
ATOM 1492 C C . MET A 1 184 ? -13.802 5.884 10.777 1.00 95.62 184 MET A C 1
ATOM 1494 O O . MET A 1 184 ? -13.913 6.613 11.760 1.00 95.62 184 MET A O 1
ATOM 1498 N N . SER A 1 185 ? -12.812 6.037 9.894 1.00 97.12 185 SER A N 1
ATOM 1499 C CA . SER A 1 185 ? -11.756 7.053 9.997 1.00 97.12 185 SER A CA 1
ATOM 1500 C C . SER A 1 185 ? -11.528 7.782 8.667 1.00 97.12 185 SER A C 1
ATOM 1502 O O . SER A 1 185 ? -11.892 7.252 7.612 1.00 97.12 185 SER A O 1
ATOM 1504 N N . PRO A 1 186 ? -10.872 8.958 8.676 1.00 96.62 186 PRO A N 1
ATOM 1505 C CA . PRO A 1 186 ? -10.187 9.458 7.487 1.00 96.62 186 PRO A CA 1
ATOM 1506 C C . PRO A 1 186 ? -9.076 8.492 7.037 1.00 96.62 186 PRO A C 1
ATOM 1508 O O . PRO A 1 186 ? -8.710 7.550 7.750 1.00 96.62 186 PRO A O 1
ATOM 1511 N N . ILE A 1 187 ? -8.567 8.721 5.825 1.00 97.38 187 ILE A N 1
ATOM 1512 C CA . ILE A 1 187 ? -7.412 8.003 5.283 1.00 97.38 187 ILE A CA 1
ATOM 1513 C C . ILE A 1 187 ? -6.160 8.808 5.619 1.00 97.38 187 ILE A C 1
ATOM 1515 O O . ILE A 1 187 ? -6.008 9.926 5.128 1.00 97.38 187 ILE A O 1
ATOM 1519 N N . GLU A 1 188 ? -5.256 8.215 6.389 1.00 97.56 188 GLU A N 1
ATOM 1520 C CA . GLU A 1 188 ? -3.997 8.843 6.794 1.00 97.56 188 GLU A CA 1
ATOM 1521 C C . GLU A 1 188 ? -2.827 8.320 5.958 1.00 97.56 188 GLU A C 1
ATOM 1523 O O . GLU A 1 188 ? -2.853 7.186 5.475 1.00 97.56 188 GLU A O 1
ATOM 1528 N N . SER A 1 189 ? -1.798 9.147 5.765 1.00 95.31 189 SER A N 1
ATOM 1529 C CA . SER A 1 189 ? -0.599 8.774 5.001 1.00 95.31 189 SER A CA 1
ATOM 1530 C C . SER A 1 189 ? 0.488 8.219 5.914 1.00 95.31 189 SER A C 1
ATOM 1532 O O . SER A 1 189 ? 0.762 8.783 6.965 1.00 95.31 189 SER A O 1
ATOM 1534 N N . VAL A 1 190 ? 1.154 7.152 5.475 1.00 94.69 190 VAL A N 1
ATOM 1535 C CA . VAL A 1 190 ? 2.243 6.489 6.201 1.00 94.69 190 VAL A CA 1
ATOM 1536 C C . VAL A 1 190 ? 3.427 6.301 5.258 1.00 94.69 190 VAL A C 1
ATOM 1538 O O . VAL A 1 190 ? 3.273 5.822 4.134 1.00 94.69 190 VAL A O 1
ATOM 1541 N N . SER 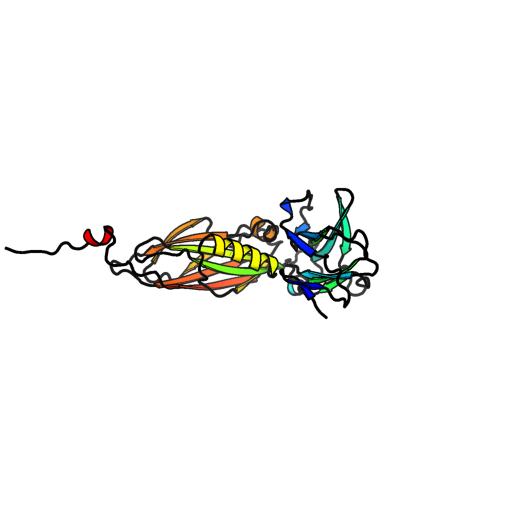A 1 191 ? 4.630 6.656 5.709 1.00 93.75 191 SER A N 1
ATOM 1542 C CA . SER A 1 191 ? 5.871 6.313 5.001 1.00 93.75 191 SER A CA 1
ATOM 1543 C C . SER A 1 191 ? 6.491 5.081 5.644 1.00 93.75 191 SER A C 1
ATOM 1545 O O . SER A 1 191 ? 7.099 5.178 6.707 1.00 93.75 191 SER A O 1
ATOM 1547 N N . PHE A 1 192 ? 6.326 3.923 5.011 1.00 95.00 192 PHE A N 1
ATOM 1548 C CA . PHE A 1 192 ? 6.813 2.643 5.524 1.00 95.00 192 PHE A CA 1
ATOM 1549 C C . PHE A 1 192 ? 8.235 2.365 5.040 1.00 95.00 192 PHE A C 1
ATOM 1551 O O . PHE A 1 192 ? 8.479 2.376 3.835 1.00 95.00 192 PHE A O 1
ATOM 1558 N N . SER A 1 193 ? 9.161 2.085 5.956 1.00 94.38 193 SER A N 1
ATOM 1559 C CA . SER A 1 193 ? 10.521 1.688 5.591 1.00 94.38 193 SER A CA 1
ATOM 1560 C C . SER A 1 193 ? 10.577 0.221 5.166 1.00 94.38 193 SER A C 1
ATOM 1562 O O . SER A 1 193 ? 10.360 -0.676 5.976 1.00 94.38 193 SER A O 1
ATOM 1564 N N . VAL A 1 194 ? 10.929 -0.029 3.905 1.00 93.00 194 VAL A N 1
ATOM 1565 C CA . VAL A 1 194 ? 11.098 -1.379 3.340 1.00 93.00 194 VAL A CA 1
ATOM 1566 C C . VAL A 1 194 ? 12.487 -1.966 3.613 1.00 93.00 194 VAL A C 1
ATOM 1568 O O . VAL A 1 194 ? 12.820 -3.000 3.047 1.00 93.00 194 VAL A O 1
ATOM 1571 N N . THR A 1 195 ? 13.304 -1.297 4.433 1.00 92.25 195 THR A N 1
ATOM 1572 C CA . THR A 1 195 ? 14.636 -1.763 4.861 1.00 92.25 195 THR A CA 1
ATOM 1573 C C . THR A 1 195 ? 14.816 -1.778 6.379 1.00 92.25 195 THR A C 1
ATOM 1575 O O . THR A 1 195 ? 15.876 -2.172 6.854 1.00 92.25 195 THR A O 1
ATOM 1578 N N . SER A 1 196 ? 13.810 -1.376 7.167 1.00 90.81 196 SER A N 1
ATOM 1579 C CA . SER A 1 196 ? 13.917 -1.382 8.635 1.00 90.81 196 SER A CA 1
ATOM 1580 C C . SER A 1 196 ? 13.940 -2.788 9.236 1.00 90.81 196 SER A C 1
ATOM 1582 O O . SER A 1 196 ? 14.454 -2.964 10.338 1.00 90.81 196 SER A O 1
ATOM 1584 N N . GLY A 1 197 ? 13.345 -3.771 8.551 1.00 91.62 197 GLY A N 1
ATOM 1585 C CA . GLY A 1 197 ? 13.128 -5.118 9.084 1.00 91.62 197 GLY A CA 1
ATOM 1586 C C . GLY A 1 197 ? 12.163 -5.170 10.275 1.00 91.62 197 GLY A C 1
ATOM 1587 O O . GLY A 1 197 ? 12.103 -6.190 10.957 1.00 91.62 197 GLY A O 1
ATOM 1588 N N . LYS A 1 198 ? 11.438 -4.079 10.560 1.00 93.62 198 LYS A N 1
ATOM 1589 C CA . LYS A 1 198 ? 10.563 -3.952 11.731 1.00 93.62 198 LYS A CA 1
ATOM 1590 C C . LYS A 1 198 ? 9.090 -3.977 11.341 1.00 93.62 198 LYS A C 1
ATOM 1592 O O . LYS A 1 198 ? 8.683 -3.364 10.353 1.00 93.62 198 LYS A O 1
ATOM 1597 N N . ASP A 1 199 ? 8.304 -4.671 12.157 1.00 95.88 199 ASP A N 1
ATOM 1598 C CA . ASP A 1 199 ? 6.845 -4.622 12.106 1.00 95.88 199 ASP A CA 1
ATOM 1599 C C . ASP A 1 199 ? 6.337 -3.227 12.509 1.00 95.88 199 ASP A C 1
ATOM 1601 O O . ASP A 1 199 ? 7.039 -2.456 13.165 1.00 95.88 199 ASP A O 1
ATOM 1605 N N . VAL A 1 200 ? 5.100 -2.910 12.123 1.00 96.19 200 VAL A N 1
ATOM 1606 C CA . VAL A 1 200 ? 4.403 -1.685 12.536 1.00 96.19 200 VAL A CA 1
ATOM 1607 C C . VAL A 1 200 ? 3.374 -2.044 13.599 1.00 96.19 200 VAL A C 1
ATOM 1609 O O . VAL A 1 200 ? 2.325 -2.615 13.284 1.00 96.19 200 VAL A O 1
ATOM 1612 N N . ASP A 1 201 ? 3.669 -1.716 14.853 1.00 95.06 201 ASP A N 1
ATOM 1613 C CA . ASP A 1 201 ? 2.791 -2.003 15.988 1.00 95.06 201 ASP A CA 1
ATOM 1614 C C . ASP A 1 201 ? 1.615 -1.026 16.054 1.00 95.06 201 ASP A C 1
ATOM 1616 O O . ASP A 1 201 ? 1.771 0.176 15.817 1.00 95.06 201 ASP A O 1
ATOM 1620 N N . ILE A 1 202 ? 0.436 -1.542 16.412 1.00 96.00 202 ILE A N 1
ATOM 1621 C CA . ILE A 1 202 ? -0.789 -0.752 16.560 1.00 96.00 202 ILE A CA 1
ATOM 1622 C C . ILE A 1 202 ? -1.129 -0.636 18.044 1.00 96.00 202 ILE A C 1
ATOM 1624 O O . ILE A 1 202 ? -1.535 -1.599 18.687 1.00 96.00 202 ILE A O 1
ATOM 1628 N N . SER A 1 203 ? -1.043 0.569 18.588 1.00 94.50 203 SER A N 1
ATOM 1629 C CA . SER A 1 203 ? -1.489 0.864 19.948 1.00 94.50 203 SER A CA 1
ATOM 1630 C C . SER A 1 203 ? -2.897 1.441 19.921 1.00 94.50 203 SER A C 1
ATOM 1632 O O . SER A 1 203 ? -3.168 2.378 19.177 1.00 94.50 203 SER A O 1
ATOM 1634 N N . VAL A 1 204 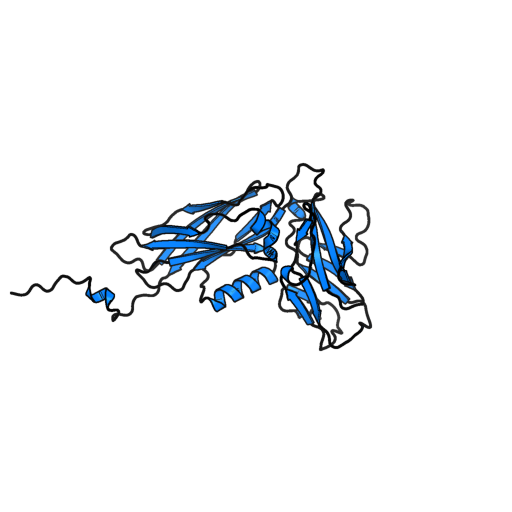? -3.794 0.925 20.760 1.00 93.69 204 VAL A N 1
ATOM 1635 C CA . VAL A 1 204 ? -5.160 1.448 20.890 1.00 93.69 204 VAL A CA 1
ATOM 1636 C C . VAL A 1 204 ? -5.269 2.280 22.164 1.00 93.69 204 VAL A C 1
ATOM 1638 O O . VAL A 1 204 ? -5.002 1.790 23.261 1.00 93.69 204 VAL A O 1
ATOM 1641 N N . LYS A 1 205 ? -5.674 3.540 22.018 1.00 90.06 205 LYS A N 1
ATOM 1642 C CA . LYS A 1 205 ? -5.851 4.525 23.087 1.00 90.06 205 LYS A CA 1
ATOM 1643 C C . LYS A 1 205 ? -7.304 5.024 23.108 1.00 90.06 205 LYS A C 1
ATOM 1645 O O . LYS A 1 205 ? -8.051 4.883 22.142 1.00 90.06 205 LYS A O 1
ATOM 1650 N N . ASN A 1 206 ? -7.701 5.619 24.233 1.00 80.94 206 ASN A N 1
ATOM 1651 C CA . ASN A 1 206 ? -8.953 6.372 24.380 1.00 80.94 206 ASN A CA 1
ATOM 1652 C C . ASN A 1 206 ? -10.241 5.611 23.996 1.00 80.94 206 ASN A C 1
ATOM 1654 O O . ASN A 1 206 ? -10.999 6.030 23.127 1.00 80.94 206 ASN A O 1
ATOM 1658 N N . LEU A 1 207 ? -10.530 4.516 24.711 1.00 80.44 207 LEU A N 1
ATOM 1659 C CA . LEU A 1 207 ? -11.729 3.683 24.533 1.00 80.44 207 LEU A CA 1
ATOM 1660 C C . LEU A 1 207 ? -12.852 4.056 25.515 1.00 80.44 207 LEU A C 1
ATOM 1662 O O . LEU A 1 207 ? -13.177 3.307 26.435 1.00 80.44 207 LEU A O 1
ATOM 1666 N N . ALA A 1 208 ? -13.454 5.235 25.363 1.00 76.62 208 ALA A N 1
ATOM 1667 C CA . ALA A 1 208 ? -14.468 5.716 26.307 1.00 76.62 208 ALA A CA 1
ATOM 1668 C C . ALA A 1 208 ? -15.696 4.775 26.399 1.00 76.62 208 ALA A C 1
ATOM 1670 O O . ALA A 1 208 ? -16.611 4.835 25.582 1.00 76.62 208 ALA A O 1
ATOM 1671 N N . GLY A 1 209 ? -15.741 3.927 27.435 1.00 82.88 209 GLY A N 1
ATOM 1672 C CA . GLY A 1 209 ? -16.835 2.974 27.677 1.00 82.88 209 GLY A CA 1
ATOM 1673 C C . GLY A 1 209 ? -16.752 1.660 26.894 1.00 82.88 209 GLY A C 1
ATOM 1674 O O . GLY A 1 209 ? -17.696 0.872 26.943 1.00 82.88 209 GLY A O 1
ATOM 1675 N N . TRP A 1 210 ? -15.635 1.417 26.212 1.00 89.75 210 TRP A N 1
ATOM 1676 C CA . TRP A 1 210 ? -15.365 0.200 25.452 1.00 89.75 210 TRP A CA 1
ATOM 1677 C C . TRP A 1 210 ? -14.064 -0.443 25.935 1.00 89.75 210 TRP A C 1
ATOM 1679 O O . TRP A 1 210 ? -13.190 0.233 26.471 1.00 89.75 210 TRP A O 1
ATOM 1689 N N . GLN A 1 211 ? -13.914 -1.744 25.714 1.00 90.50 211 GLN A N 1
ATOM 1690 C CA . GLN A 1 211 ? -12.657 -2.463 25.908 1.00 90.50 211 GLN A CA 1
ATOM 1691 C C . GLN A 1 211 ? -12.323 -3.274 24.671 1.00 90.50 211 GLN A C 1
ATOM 1693 O O . GLN A 1 211 ? -13.210 -3.800 23.998 1.00 90.50 211 GLN A O 1
ATOM 1698 N N . MET A 1 212 ? -11.033 -3.408 24.387 1.00 92.12 212 MET A N 1
ATOM 1699 C CA . MET A 1 212 ? -10.567 -4.334 23.367 1.00 92.12 212 MET A CA 1
ATOM 1700 C C . MET A 1 212 ? -10.612 -5.756 23.932 1.00 92.12 212 MET A C 1
AT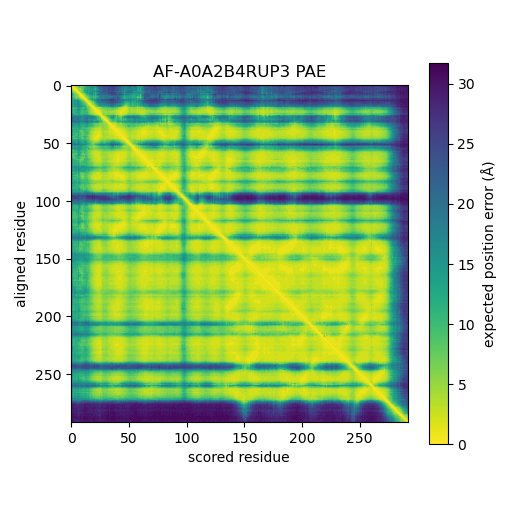OM 1702 O O . MET A 1 212 ? -9.935 -6.068 24.908 1.00 92.12 212 MET A O 1
ATOM 1706 N N . LYS A 1 213 ? -11.420 -6.616 23.316 1.00 92.75 213 LYS A N 1
ATOM 1707 C CA . LYS A 1 213 ? -11.579 -8.025 23.691 1.00 92.75 213 LYS A CA 1
ATOM 1708 C C . LYS A 1 213 ? -10.546 -8.912 23.003 1.00 92.75 213 LYS A C 1
ATOM 1710 O O . LYS A 1 213 ? -10.052 -9.868 23.591 1.00 92.75 213 LYS A O 1
ATOM 1715 N N . LYS A 1 214 ? -10.261 -8.625 21.732 1.00 92.94 21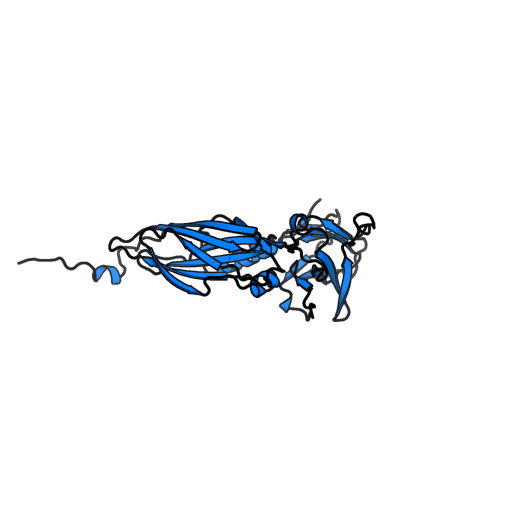4 LYS A N 1
ATOM 1716 C CA . LYS A 1 214 ? -9.349 -9.410 20.895 1.00 92.94 214 LYS A CA 1
ATOM 1717 C C . LYS A 1 214 ? -8.742 -8.527 19.811 1.00 92.94 214 LYS A C 1
ATOM 1719 O O . LYS A 1 214 ? -9.419 -7.650 19.288 1.00 92.94 214 LYS A O 1
ATOM 1724 N N . ALA A 1 215 ? -7.503 -8.820 19.438 1.00 91.56 215 ALA A N 1
ATOM 1725 C CA . ALA A 1 215 ? -6.863 -8.295 18.240 1.00 91.56 215 ALA A CA 1
ATOM 1726 C C . ALA A 1 215 ? -6.261 -9.452 17.436 1.00 91.56 215 ALA A C 1
ATOM 1728 O O . ALA A 1 215 ? -5.767 -10.424 18.015 1.00 91.56 215 A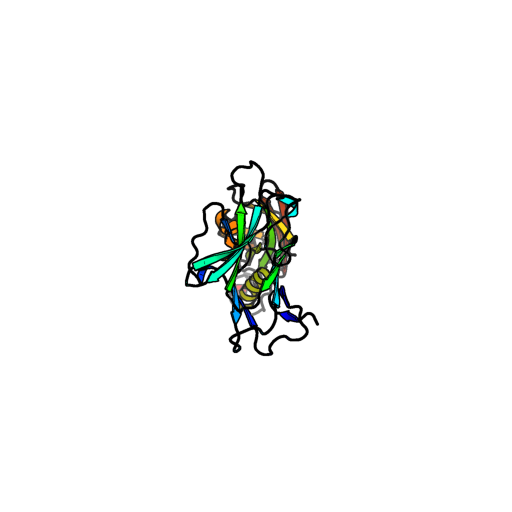LA A O 1
ATOM 1729 N N . SER A 1 216 ? -6.330 -9.379 16.110 1.00 88.94 216 SER A N 1
ATOM 1730 C CA . SER A 1 216 ? -5.763 -10.397 15.229 1.00 88.94 216 SER A CA 1
ATOM 1731 C C . SER A 1 216 ? -5.343 -9.801 13.882 1.00 88.94 216 SER A C 1
ATOM 1733 O O . SER A 1 216 ? -6.189 -9.602 13.010 1.00 88.94 216 SER A O 1
ATOM 1735 N N . PRO A 1 217 ? -4.037 -9.572 13.674 1.00 90.81 217 PRO A N 1
ATOM 1736 C CA . PRO A 1 217 ? -3.009 -9.238 14.677 1.00 90.81 217 PRO A CA 1
ATOM 1737 C C . PRO A 1 217 ? -3.166 -7.801 15.230 1.00 90.81 217 PRO A C 1
ATOM 1739 O O . PRO A 1 217 ? -4.029 -7.054 14.784 1.00 90.81 217 PRO A O 1
ATOM 1742 N N . LEU A 1 218 ? -2.331 -7.405 16.202 1.00 93.38 218 LEU A N 1
ATOM 1743 C CA . LEU A 1 218 ? -2.213 -6.017 16.702 1.00 93.38 218 LEU A CA 1
ATOM 1744 C C . LEU A 1 218 ? -0.986 -5.296 16.100 1.00 93.38 218 LEU A C 1
ATOM 1746 O O . LEU A 1 218 ? -0.322 -4.490 16.741 1.00 93.38 218 LEU A O 1
ATOM 1750 N N . LYS A 1 219 ? -0.630 -5.659 14.870 1.00 95.69 219 LYS A N 1
ATOM 1751 C CA . LYS A 1 219 ? 0.520 -5.123 14.140 1.00 95.69 219 LYS A CA 1
ATOM 1752 C C . LYS A 1 219 ? 0.397 -5.451 12.663 1.00 95.69 219 LYS A C 1
ATOM 1754 O O . LYS A 1 219 ? -0.145 -6.498 12.311 1.00 95.69 219 LYS A O 1
ATOM 1759 N N . PHE A 1 220 ? 0.974 -4.628 11.805 1.00 97.06 220 PHE A N 1
ATOM 1760 C CA . PHE A 1 220 ? 1.244 -5.020 10.429 1.00 97.06 220 PHE A CA 1
ATOM 1761 C C . PHE A 1 220 ? 2.651 -5.605 10.352 1.00 97.06 220 PHE A C 1
ATOM 1763 O O . PHE A 1 220 ? 3.621 -4.935 10.700 1.00 97.06 220 PHE A O 1
ATOM 1770 N N . SER A 1 221 ? 2.768 -6.857 9.909 1.00 96.19 221 SER A N 1
ATOM 1771 C CA . SER A 1 221 ? 4.085 -7.468 9.730 1.00 96.19 221 SER A CA 1
ATOM 1772 C C . SER A 1 221 ? 4.874 -6.764 8.629 1.00 96.19 221 SER A C 1
ATOM 1774 O O . SER A 1 221 ? 4.308 -6.432 7.586 1.00 96.19 221 SER A O 1
ATOM 1776 N N . TYR A 1 222 ? 6.182 -6.638 8.814 1.00 95.25 222 TYR A N 1
ATOM 1777 C CA . TYR A 1 222 ? 7.114 -6.094 7.833 1.00 95.25 222 TYR A CA 1
ATOM 1778 C C . TYR A 1 222 ? 6.934 -6.720 6.438 1.00 95.25 222 TYR A C 1
ATOM 1780 O O . TYR A 1 222 ? 6.775 -6.010 5.444 1.00 95.25 222 TYR A O 1
ATOM 1788 N N . GLU A 1 223 ? 6.854 -8.052 6.369 1.00 93.75 223 GLU A N 1
ATOM 1789 C CA . GLU A 1 223 ? 6.709 -8.776 5.099 1.00 93.75 223 GLU A CA 1
ATOM 1790 C C . GLU A 1 223 ? 5.376 -8.498 4.393 1.00 93.75 223 GLU A C 1
ATOM 1792 O O . GLU A 1 223 ? 5.331 -8.341 3.170 1.00 93.75 223 GLU A O 1
ATOM 1797 N N . SER A 1 224 ? 4.274 -8.369 5.141 1.00 94.94 224 SER A N 1
ATOM 1798 C CA . SER A 1 224 ? 2.977 -8.057 4.530 1.00 94.94 224 SER A CA 1
ATOM 1799 C C . SER A 1 224 ? 2.937 -6.638 3.961 1.00 94.94 224 SER A C 1
ATOM 1801 O O . SER A 1 224 ? 2.354 -6.426 2.899 1.00 94.94 224 SER A O 1
ATOM 1803 N N . LEU A 1 225 ? 3.599 -5.676 4.612 1.00 95.62 225 LEU A N 1
ATOM 1804 C CA . LEU A 1 225 ? 3.719 -4.302 4.120 1.00 95.62 225 LEU A CA 1
ATOM 1805 C C . LEU A 1 225 ? 4.621 -4.208 2.880 1.00 95.62 225 LEU A C 1
ATOM 1807 O O . LEU A 1 225 ? 4.287 -3.498 1.928 1.00 95.62 225 LEU A O 1
ATOM 1811 N N . ARG A 1 226 ? 5.726 -4.970 2.824 1.00 93.94 226 ARG A N 1
ATOM 1812 C CA . ARG A 1 226 ? 6.538 -5.087 1.596 1.00 93.94 226 ARG A CA 1
ATOM 1813 C C . ARG A 1 226 ? 5.711 -5.637 0.434 1.00 93.94 226 ARG A C 1
ATOM 1815 O O . ARG A 1 226 ? 5.761 -5.090 -0.668 1.00 93.94 226 ARG A O 1
ATOM 1822 N N . ASN A 1 227 ? 4.895 -6.656 0.700 1.00 92.12 227 ASN A N 1
ATOM 1823 C CA . ASN A 1 227 ? 4.112 -7.380 -0.300 1.00 92.12 227 ASN A CA 1
ATOM 1824 C C . ASN A 1 227 ? 2.670 -6.851 -0.502 1.00 92.12 227 ASN A C 1
ATOM 1826 O O . ASN A 1 227 ? 1.802 -7.558 -1.023 1.00 92.12 227 ASN A O 1
ATOM 1830 N N . SER A 1 228 ? 2.384 -5.611 -0.097 1.00 94.19 228 SER A N 1
ATOM 1831 C CA . SER A 1 228 ? 1.009 -5.095 0.022 1.00 94.19 228 SER A CA 1
ATOM 1832 C C . SER A 1 228 ? 0.216 -4.988 -1.290 1.00 94.19 228 SER A C 1
ATOM 1834 O O . SER A 1 228 ? -1.017 -5.017 -1.262 1.00 94.19 228 SER A O 1
ATOM 1836 N N . PHE A 1 229 ? 0.886 -4.946 -2.449 1.00 91.81 229 PHE A N 1
ATOM 1837 C CA . PHE A 1 229 ? 0.220 -5.018 -3.759 1.00 91.81 229 PHE A CA 1
ATOM 1838 C C . PHE A 1 229 ? -0.416 -6.389 -4.015 1.00 91.81 229 PHE A C 1
ATOM 1840 O O . PHE A 1 229 ? -1.448 -6.492 -4.685 1.00 91.81 229 PHE A O 1
ATOM 1847 N N . ASN A 1 230 ? 0.156 -7.448 -3.444 1.00 88.94 230 ASN A N 1
ATOM 1848 C CA . ASN A 1 230 ? -0.334 -8.807 -3.616 1.00 88.94 230 ASN A CA 1
ATOM 1849 C C . ASN A 1 230 ? -1.442 -9.125 -2.621 1.00 88.94 230 ASN A C 1
ATOM 1851 O O . ASN A 1 230 ? -2.540 -9.532 -3.022 1.00 88.94 230 ASN A O 1
ATOM 1855 N N . VAL A 1 231 ? -1.208 -8.840 -1.343 1.00 91.56 231 VAL A N 1
ATOM 1856 C CA . VAL A 1 231 ? -2.183 -9.034 -0.267 1.00 91.56 231 VAL A CA 1
ATOM 1857 C C . VAL A 1 231 ? -2.204 -7.781 0.587 1.00 91.56 231 VAL A C 1
ATOM 1859 O O . VAL A 1 231 ? -1.203 -7.477 1.217 1.00 91.56 231 VAL A O 1
ATOM 1862 N N . ILE A 1 232 ? -3.339 -7.076 0.624 1.00 95.31 232 ILE A N 1
ATOM 1863 C CA . ILE A 1 232 ? -3.481 -5.852 1.420 1.00 95.31 232 ILE A CA 1
ATOM 1864 C C . ILE A 1 232 ? -3.452 -6.215 2.916 1.00 95.31 232 ILE A C 1
ATOM 1866 O O . ILE A 1 232 ? -4.344 -6.944 3.365 1.00 95.31 232 ILE A O 1
ATOM 1870 N N . PRO A 1 233 ? -2.477 -5.708 3.695 1.00 96.50 233 PRO A N 1
ATOM 1871 C CA . PRO A 1 233 ? -2.425 -5.912 5.139 1.00 96.50 233 PRO A CA 1
ATOM 1872 C C . PRO A 1 233 ? -3.685 -5.417 5.856 1.00 96.50 233 PRO A C 1
ATOM 1874 O O . PRO A 1 233 ? -4.160 -4.301 5.625 1.00 96.50 233 PRO A O 1
ATOM 1877 N N . ARG A 1 234 ? -4.198 -6.243 6.774 1.00 95.94 234 ARG A N 1
ATOM 1878 C CA . ARG A 1 234 ? -5.380 -5.952 7.590 1.00 95.94 234 ARG A CA 1
ATOM 1879 C C . ARG A 1 234 ? -5.198 -6.459 9.018 1.00 95.94 234 ARG A C 1
ATOM 1881 O O . ARG A 1 234 ? -4.693 -7.562 9.211 1.00 95.94 234 ARG A O 1
ATOM 1888 N N . CYS A 1 235 ? -5.668 -5.678 9.985 1.00 96.19 235 CYS A N 1
ATOM 1889 C CA . CYS A 1 235 ? -5.804 -6.070 11.384 1.00 96.19 235 CYS A CA 1
ATOM 1890 C C . CYS A 1 235 ? -7.271 -6.003 11.812 1.00 96.19 235 CYS A C 1
ATOM 1892 O O . CYS A 1 235 ? -7.933 -4.990 11.571 1.00 96.19 235 CYS A O 1
ATOM 1894 N N . ASP A 1 236 ? -7.755 -7.046 12.485 1.00 96.00 236 ASP A N 1
ATOM 1895 C CA . ASP A 1 236 ? -9.114 -7.088 13.027 1.00 96.00 236 ASP A CA 1
ATOM 1896 C C . ASP A 1 236 ? -9.063 -6.863 14.544 1.00 96.00 236 ASP A C 1
ATOM 1898 O O . ASP A 1 236 ? -8.480 -7.654 15.292 1.00 96.00 236 ASP A O 1
ATOM 1902 N N . LEU A 1 237 ? -9.684 -5.776 14.997 1.00 95.62 237 LEU A N 1
ATOM 1903 C CA . LEU A 1 237 ? -9.788 -5.364 16.393 1.00 95.62 237 LEU A CA 1
ATOM 1904 C C . LEU A 1 237 ? -11.238 -5.528 16.854 1.00 95.62 237 LEU A C 1
ATOM 1906 O O . LEU A 1 237 ? -12.157 -4.980 16.248 1.00 95.62 237 LEU A O 1
ATOM 1910 N N . VAL A 1 238 ? -11.453 -6.282 17.927 1.00 95.38 238 VAL A N 1
ATOM 1911 C CA . VAL A 1 238 ? -12.784 -6.559 18.474 1.00 95.38 238 VAL A CA 1
ATOM 1912 C C . VAL A 1 238 ? -12.971 -5.773 19.760 1.00 95.38 238 VAL A C 1
ATOM 1914 O O . VAL A 1 238 ? -12.230 -5.972 20.726 1.00 95.38 238 VAL A O 1
ATOM 1917 N N . PHE A 1 239 ? -13.989 -4.919 19.785 1.00 93.56 239 PHE A N 1
ATOM 1918 C CA . PHE A 1 239 ? -14.341 -4.087 20.926 1.00 93.56 239 PHE A CA 1
ATOM 1919 C C . PHE A 1 239 ? -15.659 -4.533 21.545 1.00 93.56 239 PHE A C 1
ATOM 1921 O O . PHE A 1 239 ? -16.634 -4.786 20.845 1.00 93.56 239 PHE A O 1
ATOM 1928 N N . GLN A 1 240 ? -15.695 -4.573 22.871 1.00 91.44 240 GLN A N 1
ATOM 1929 C CA . GLN A 1 240 ? -16.882 -4.883 23.653 1.00 91.44 240 GLN A CA 1
ATOM 1930 C C . GLN A 1 240 ? -17.267 -3.673 24.502 1.00 91.44 240 GLN A C 1
ATOM 1932 O O . GLN A 1 240 ? -16.403 -2.981 25.044 1.00 91.44 240 GLN A O 1
ATOM 1937 N N . ASN A 1 241 ? -18.565 -3.412 24.620 1.00 87.19 241 ASN A N 1
ATOM 1938 C CA . ASN A 1 241 ? -19.064 -2.352 25.485 1.00 87.19 241 ASN A CA 1
ATOM 1939 C C . ASN A 1 241 ? -18.932 -2.764 26.962 1.00 87.19 241 ASN A C 1
ATOM 1941 O O . ASN A 1 241 ? -19.374 -3.848 27.337 1.00 87.19 241 ASN A O 1
ATOM 1945 N N . CYS A 1 242 ? -18.351 -1.902 27.798 1.00 81.19 242 CYS A N 1
ATOM 1946 C CA . CYS A 1 242 ? -18.144 -2.182 29.227 1.00 81.19 242 CYS A CA 1
ATOM 1947 C C . CYS A 1 242 ? -19.204 -1.553 30.131 1.00 81.19 242 CYS A C 1
ATOM 1949 O O . CYS A 1 242 ? -19.209 -1.788 31.340 1.00 81.19 242 CYS A O 1
ATOM 1951 N N . ARG A 1 243 ? -20.054 -0.675 29.594 1.00 71.44 243 ARG A N 1
ATOM 1952 C CA . ARG A 1 243 ? -21.012 0.089 30.391 1.00 71.44 243 ARG A CA 1
ATOM 1953 C C . ARG A 1 243 ? -22.323 -0.677 30.520 1.00 71.44 243 ARG A C 1
ATOM 1955 O O . ARG A 1 243 ? -22.821 -1.257 29.562 1.00 71.44 243 ARG A O 1
ATOM 1962 N N . LYS A 1 244 ? -22.927 -0.593 31.712 1.00 61.44 244 LYS A N 1
ATOM 1963 C CA . LYS A 1 244 ? -24.317 -1.028 31.940 1.00 61.44 244 LYS A CA 1
ATOM 1964 C C . LYS A 1 244 ? -25.294 -0.229 31.069 1.00 61.44 244 LYS A C 1
ATOM 1966 O O . LYS A 1 244 ? -26.303 -0.758 30.622 1.00 61.44 244 LYS A O 1
ATOM 1971 N N . THR A 1 245 ? -24.972 1.041 30.808 1.00 64.88 245 THR A N 1
ATOM 1972 C CA . THR A 1 245 ? -25.674 1.877 29.837 1.00 64.88 245 THR A CA 1
ATOM 1973 C C . THR A 1 245 ? -25.111 1.638 28.444 1.00 64.88 245 THR A C 1
ATOM 1975 O O . THR A 1 245 ? -23.945 1.896 28.152 1.00 64.88 245 THR A O 1
ATOM 1978 N N . LEU A 1 246 ? -25.974 1.137 27.572 1.00 68.56 246 LEU A N 1
ATOM 1979 C CA . LEU A 1 246 ? -25.660 0.848 26.187 1.00 68.56 246 LEU A CA 1
ATOM 1980 C C . LEU A 1 246 ? -25.173 2.111 25.451 1.00 68.56 246 LEU A C 1
ATOM 1982 O O . LEU A 1 246 ? -25.949 3.038 25.218 1.00 68.56 246 LEU A O 1
ATOM 1986 N N . SER A 1 247 ? -23.891 2.145 25.066 1.00 76.00 247 SER A N 1
ATOM 1987 C CA . SER A 1 247 ? -23.373 3.236 24.231 1.00 76.00 247 SER A CA 1
ATOM 1988 C C . SER A 1 247 ? -23.896 3.092 22.809 1.00 76.00 247 SER A C 1
ATOM 1990 O O . SER A 1 247 ? -23.856 2.011 22.223 1.00 76.00 247 SER A O 1
ATOM 1992 N N . THR A 1 248 ? -24.356 4.198 22.235 1.00 84.25 248 THR A N 1
ATOM 1993 C CA . THR A 1 248 ? -24.804 4.278 20.839 1.00 84.25 248 THR A CA 1
ATOM 1994 C C . THR A 1 248 ? -23.681 4.680 19.890 1.00 84.25 248 THR A C 1
ATOM 1996 O O . THR A 1 248 ? -23.893 4.730 18.680 1.00 84.25 248 THR A O 1
ATOM 1999 N N . SER A 1 249 ? -22.484 4.947 20.411 1.00 88.06 249 SER A N 1
ATOM 2000 C CA . SER A 1 249 ? -21.306 5.279 19.621 1.00 88.06 249 SER A CA 1
ATOM 2001 C C . SER A 1 249 ? -20.021 4.741 20.244 1.00 88.06 249 SER A C 1
ATOM 2003 O O . SER A 1 249 ? -19.961 4.357 21.420 1.00 88.06 249 SER A O 1
ATOM 2005 N N . ILE A 1 250 ? -18.982 4.712 19.420 1.00 90.06 250 ILE A N 1
ATOM 2006 C CA . ILE A 1 250 ? -17.609 4.441 19.818 1.00 90.06 250 ILE A CA 1
ATOM 2007 C C . ILE A 1 250 ? -16.698 5.519 19.226 1.00 90.06 250 ILE A C 1
ATOM 2009 O O . ILE A 1 250 ? -16.923 6.003 18.113 1.00 90.06 250 ILE A O 1
ATOM 2013 N N . PHE A 1 251 ? -15.666 5.862 19.984 1.00 92.12 251 PHE A N 1
ATOM 2014 C CA . PHE A 1 251 ? -14.506 6.611 19.533 1.00 92.12 251 PHE A CA 1
ATOM 2015 C C . PHE A 1 251 ? -13.265 5.818 19.938 1.00 92.12 251 PHE A C 1
ATOM 2017 O O . PHE A 1 251 ? -13.230 5.261 21.037 1.00 92.12 251 PHE A O 1
ATOM 2024 N N . VAL A 1 252 ? -12.295 5.738 19.035 1.00 93.12 252 VAL A N 1
ATOM 2025 C CA . VAL A 1 252 ? -11.035 5.029 19.231 1.00 93.12 252 VAL A CA 1
ATOM 2026 C C . VAL A 1 252 ? -9.913 5.864 18.635 1.00 93.12 252 VAL A C 1
ATOM 2028 O O . VAL A 1 252 ? -10.013 6.323 17.497 1.00 93.12 252 VAL A O 1
ATOM 2031 N N . GLU A 1 253 ? -8.828 6.010 19.382 1.00 95.19 253 GLU A N 1
ATOM 2032 C CA . GLU A 1 253 ? -7.559 6.504 18.861 1.00 95.19 253 GLU A CA 1
ATOM 2033 C C . GLU A 1 253 ? -6.627 5.310 18.639 1.00 95.19 253 GLU A C 1
ATOM 2035 O O . GLU A 1 253 ? -6.424 4.495 19.538 1.00 95.19 253 GLU A O 1
ATOM 2040 N N . MET A 1 254 ? -6.068 5.177 17.442 1.00 95.38 254 MET A N 1
ATOM 2041 C CA . MET A 1 254 ? -5.090 4.140 17.111 1.00 95.38 254 MET A CA 1
ATOM 2042 C C . MET A 1 254 ? -3.786 4.807 16.703 1.00 95.38 254 MET A C 1
ATOM 2044 O O . MET A 1 254 ? -3.798 5.716 15.883 1.00 95.38 254 MET A O 1
ATOM 2048 N N . VAL A 1 255 ? -2.668 4.351 17.251 1.00 96.12 255 VAL A N 1
ATOM 2049 C CA . VAL A 1 255 ? -1.336 4.880 16.950 1.00 96.12 255 VAL A CA 1
ATOM 2050 C C . VAL A 1 255 ? -0.516 3.777 16.301 1.00 96.12 255 VAL A C 1
ATOM 2052 O O . VAL A 1 255 ? -0.329 2.716 16.895 1.00 96.12 255 VAL A O 1
ATOM 2055 N N . LEU A 1 256 ? -0.060 4.022 15.078 1.00 96.31 256 LEU A N 1
ATOM 2056 C CA . LEU A 1 256 ? 0.842 3.149 14.341 1.00 96.31 256 LEU A CA 1
ATOM 2057 C C . LEU A 1 256 ? 2.271 3.615 14.579 1.00 96.31 256 LEU A C 1
ATOM 2059 O O . LEU A 1 256 ? 2.624 4.718 14.166 1.00 96.31 256 LEU A O 1
ATOM 2063 N N . ASN A 1 257 ? 3.091 2.763 15.183 1.00 93.75 257 ASN A N 1
ATOM 2064 C CA . ASN A 1 257 ? 4.504 3.051 15.410 1.00 93.75 257 ASN A CA 1
ATOM 2065 C C . ASN A 1 257 ? 5.315 2.472 14.252 1.00 93.75 257 ASN A C 1
ATOM 2067 O O . ASN A 1 257 ? 5.343 1.255 14.063 1.00 93.75 257 ASN A O 1
ATOM 2071 N N . HIS A 1 258 ? 5.949 3.331 13.457 1.00 88.38 258 HIS A N 1
ATOM 2072 C CA . HIS A 1 258 ? 6.714 2.924 12.285 1.00 88.38 258 HIS A CA 1
ATOM 2073 C C . HIS A 1 258 ? 8.094 3.592 12.279 1.00 88.38 258 HIS A C 1
ATOM 2075 O O . HIS A 1 258 ? 8.256 4.796 12.093 1.00 88.38 258 HIS A O 1
ATOM 2081 N N . GLU A 1 259 ? 9.140 2.794 12.451 1.00 81.31 259 GLU A N 1
ATOM 2082 C CA . GLU A 1 259 ? 10.505 3.298 12.351 1.00 81.31 259 GLU A CA 1
ATOM 2083 C C . GLU A 1 259 ? 10.981 3.377 10.893 1.00 81.31 259 GLU A C 1
ATOM 2085 O O . GLU A 1 259 ? 10.643 2.515 10.073 1.00 81.31 259 GLU A O 1
ATOM 2090 N N . PRO A 1 260 ? 11.818 4.371 10.548 1.00 80.06 260 PRO A N 1
ATOM 2091 C CA . PRO A 1 260 ? 12.286 5.514 11.353 1.00 80.06 260 PRO A CA 1
ATOM 2092 C C . PRO A 1 260 ? 11.336 6.731 11.313 1.00 80.06 260 PRO A C 1
ATOM 2094 O O . PRO A 1 260 ? 11.666 7.792 11.831 1.00 80.06 260 PRO A O 1
ATOM 2097 N N . SER A 1 261 ? 10.204 6.620 10.619 1.00 71.06 261 SER A N 1
ATOM 2098 C CA . SER A 1 261 ? 9.326 7.735 10.243 1.00 71.06 261 SER A CA 1
ATOM 2099 C C . SER A 1 261 ? 8.415 8.248 11.368 1.00 71.06 261 SER A C 1
ATOM 2101 O O . SER A 1 261 ? 7.732 9.248 11.163 1.00 71.06 261 SER A O 1
ATOM 2103 N N . GLY A 1 262 ? 8.422 7.615 12.544 1.00 85.69 262 GLY A N 1
ATOM 2104 C CA . GLY A 1 262 ? 7.742 8.080 13.753 1.00 85.69 262 GLY A CA 1
ATOM 2105 C C . GLY A 1 262 ? 6.417 7.366 14.017 1.00 85.69 262 GLY A C 1
ATOM 2106 O O . GLY A 1 262 ? 6.332 6.142 13.937 1.00 85.69 262 GLY A O 1
ATOM 2107 N N . GLU A 1 263 ? 5.392 8.139 14.364 1.00 93.44 263 GLU A N 1
ATOM 2108 C CA . GLU A 1 263 ? 4.058 7.638 14.694 1.00 93.44 263 GLU A CA 1
ATOM 2109 C C . GLU A 1 263 ? 3.010 8.248 13.755 1.00 93.44 263 GLU A C 1
ATOM 2111 O O . GLU A 1 263 ? 3.070 9.436 13.435 1.00 93.44 263 GLU A O 1
ATOM 2116 N N . THR A 1 264 ? 2.022 7.448 13.347 1.00 95.50 264 THR A N 1
ATOM 2117 C CA . THR A 1 264 ? 0.810 7.928 12.665 1.00 95.50 264 THR A CA 1
ATOM 2118 C C . THR A 1 264 ? -0.404 7.654 13.538 1.00 95.50 264 THR A C 1
ATOM 2120 O O . THR A 1 264 ? -0.670 6.505 13.893 1.00 95.50 264 THR A O 1
ATOM 2123 N N . THR A 1 265 ? -1.175 8.695 13.843 1.00 95.69 265 THR A N 1
ATOM 2124 C CA . THR A 1 265 ? -2.399 8.583 14.644 1.00 95.69 265 THR A CA 1
ATOM 2125 C C . THR A 1 265 ? -3.635 8.548 13.755 1.00 95.69 265 THR A C 1
ATOM 2127 O O . THR A 1 265 ? -3.790 9.363 12.852 1.00 95.69 265 THR A O 1
ATOM 2130 N N . ILE A 1 266 ? -4.546 7.624 14.049 1.00 96.31 266 ILE A N 1
ATOM 2131 C CA . ILE A 1 266 ? -5.838 7.457 13.393 1.00 96.31 266 ILE A CA 1
ATOM 2132 C C . ILE A 1 266 ? -6.929 7.673 14.432 1.00 96.31 266 ILE A C 1
ATOM 2134 O O . ILE A 1 266 ? -7.006 6.956 15.432 1.00 96.31 266 ILE A O 1
ATOM 2138 N N . TYR A 1 267 ? -7.826 8.609 14.149 1.00 95.75 267 TYR A N 1
ATOM 2139 C CA . TYR A 1 267 ? -9.044 8.799 14.925 1.00 95.75 267 TYR A CA 1
ATOM 2140 C C . TYR A 1 267 ? -10.208 8.112 14.220 1.00 95.75 267 TYR A C 1
ATOM 2142 O O . TYR A 1 267 ? -10.542 8.434 13.079 1.00 95.75 267 TYR A O 1
ATOM 2150 N N . ALA A 1 268 ? -10.824 7.150 14.897 1.00 94.81 268 ALA A N 1
ATOM 2151 C CA . ALA A 1 268 ? -11.911 6.354 14.357 1.00 94.81 268 ALA A CA 1
ATOM 2152 C C . ALA A 1 268 ? -13.170 6.536 15.209 1.00 94.81 268 ALA A C 1
ATOM 2154 O O . ALA A 1 268 ? -13.136 6.404 16.432 1.00 94.81 268 ALA A O 1
ATOM 2155 N N . SER A 1 269 ? -14.306 6.814 14.572 1.00 93.75 269 SER A N 1
ATOM 2156 C CA . SER A 1 269 ? -15.592 6.945 15.257 1.00 93.75 269 SER A CA 1
ATOM 2157 C C . SER A 1 269 ? -16.738 6.330 14.462 1.00 93.75 269 SER A C 1
ATOM 2159 O O . SER A 1 269 ? -16.763 6.371 13.233 1.00 93.75 269 SER A O 1
ATOM 2161 N N . ALA A 1 270 ? -17.695 5.735 15.170 1.00 91.56 270 ALA A N 1
ATOM 2162 C CA . ALA A 1 270 ? -18.856 5.102 14.559 1.00 91.56 270 ALA A CA 1
ATOM 2163 C C . ALA A 1 270 ? -20.083 5.175 15.469 1.00 91.56 270 ALA A C 1
ATOM 2165 O O . ALA A 1 270 ? -19.989 4.990 16.683 1.00 91.56 270 ALA A O 1
ATOM 2166 N N . SER A 1 271 ? -21.255 5.370 14.865 1.00 89.44 271 SER A N 1
ATOM 2167 C CA . SER A 1 271 ? -22.552 5.200 15.530 1.00 89.44 271 SER A CA 1
ATOM 2168 C C . SER A 1 271 ? -23.068 3.771 15.348 1.00 89.44 271 SER A C 1
ATOM 2170 O O . SER A 1 271 ? -22.924 3.182 14.277 1.00 89.44 271 SER A O 1
ATOM 2172 N N . LEU A 1 272 ? -23.703 3.203 16.363 1.00 86.94 272 LEU A N 1
ATOM 2173 C CA . LEU A 1 272 ? -24.276 1.858 16.322 1.00 86.94 272 LEU A CA 1
ATOM 2174 C C . LEU A 1 272 ? -25.758 1.894 15.960 1.00 86.94 272 LEU A C 1
ATOM 2176 O O . LEU A 1 272 ? -26.464 2.864 16.251 1.00 86.94 272 LEU A O 1
ATOM 2180 N N . LYS A 1 273 ? -26.256 0.808 15.361 1.00 83.44 273 LYS A N 1
ATOM 2181 C CA . LYS A 1 273 ? -27.695 0.666 15.114 1.00 83.44 273 LYS A CA 1
ATOM 2182 C C . LYS A 1 273 ? -28.423 0.429 16.435 1.00 83.44 273 LYS A C 1
ATOM 2184 O O . LYS A 1 273 ? -28.089 -0.498 17.176 1.00 83.44 273 LYS A O 1
ATOM 2189 N N . LYS A 1 274 ? -29.438 1.249 16.719 1.00 78.50 274 LYS A N 1
ATOM 2190 C CA . LYS A 1 274 ? -30.346 1.020 17.852 1.00 78.50 274 LYS A CA 1
ATOM 2191 C C . LYS A 1 274 ? -31.001 -0.358 17.700 1.00 78.50 274 LYS A C 1
ATOM 2193 O O . LYS A 1 274 ? -31.376 -0.736 16.590 1.00 78.50 274 LYS A O 1
ATOM 2198 N N . ARG A 1 275 ? -31.154 -1.100 18.802 1.00 65.81 275 ARG A N 1
ATOM 2199 C CA . ARG A 1 275 ? -31.987 -2.311 18.800 1.00 65.81 275 ARG A CA 1
ATOM 2200 C C . ARG A 1 275 ? -33.437 -1.897 18.548 1.00 65.81 275 ARG A C 1
ATOM 2202 O O . ARG A 1 275 ? -33.926 -0.963 19.179 1.00 65.81 275 ARG A O 1
ATOM 2209 N N . ILE A 1 276 ? -34.105 -2.571 17.618 1.00 61.12 276 ILE A N 1
ATOM 2210 C CA . ILE A 1 276 ? -35.550 -2.422 17.427 1.00 61.12 276 ILE A CA 1
ATOM 2211 C C . ILE A 1 276 ? -36.218 -3.127 18.615 1.00 61.12 276 ILE A C 1
ATOM 2213 O O . ILE A 1 276 ? -35.872 -4.269 18.921 1.00 61.12 276 ILE A O 1
ATOM 2217 N N . LEU A 1 277 ? -37.125 -2.436 19.313 1.00 43.94 277 LEU A N 1
ATOM 2218 C CA . LEU A 1 277 ? -37.918 -3.010 20.404 1.00 43.94 277 LEU A CA 1
ATOM 2219 C C . LEU A 1 277 ? -38.661 -4.249 19.865 1.00 43.94 277 LEU A C 1
ATOM 2221 O O . LEU A 1 277 ? -39.524 -4.122 19.003 1.00 43.94 277 LEU A O 1
ATOM 2225 N N . GLY A 1 278 ? -38.276 -5.443 20.323 1.00 47.34 278 GLY A N 1
ATOM 2226 C CA . GLY A 1 278 ? -38.786 -6.725 19.815 1.00 47.34 278 GLY A CA 1
ATOM 2227 C C . GLY A 1 278 ? -37.772 -7.873 19.861 1.00 47.34 278 GLY A C 1
ATOM 2228 O O . GLY A 1 278 ? -38.159 -9.030 19.734 1.00 47.34 278 GLY A O 1
ATOM 2229 N N . ASP A 1 279 ? -36.489 -7.570 20.078 1.00 45.31 279 ASP A N 1
ATOM 2230 C CA . ASP A 1 279 ? -35.420 -8.568 20.200 1.00 45.31 279 ASP A CA 1
ATOM 2231 C C . ASP A 1 279 ? -35.545 -9.357 21.531 1.00 45.31 279 ASP A C 1
ATOM 2233 O O . ASP A 1 279 ? -35.558 -8.732 22.600 1.00 45.31 279 ASP A O 1
ATOM 2237 N N . PRO A 1 280 ? -35.653 -10.704 21.523 1.00 49.97 280 PRO A N 1
ATOM 2238 C CA . PRO A 1 280 ? -35.925 -11.515 22.720 1.00 49.97 280 PRO A CA 1
ATOM 2239 C C . PRO A 1 280 ? -34.894 -11.362 23.851 1.00 49.97 280 PRO A C 1
ATOM 2241 O O . PRO A 1 280 ? -35.227 -11.606 25.009 1.00 49.97 280 PRO A O 1
ATOM 2244 N N . LEU A 1 281 ? -33.681 -10.880 23.555 1.00 50.34 281 LEU A N 1
ATOM 2245 C CA . LEU A 1 281 ? -32.654 -10.565 24.558 1.00 50.34 281 LEU A CA 1
ATOM 2246 C C . LEU A 1 281 ? -32.976 -9.337 25.429 1.00 50.34 281 LEU A C 1
ATOM 2248 O O . LEU A 1 281 ? -32.390 -9.190 26.497 1.00 50.34 281 LEU A O 1
ATOM 2252 N N . VAL A 1 282 ? -33.890 -8.453 25.006 1.00 46.72 282 VAL A N 1
ATOM 2253 C CA . VAL A 1 282 ? -34.310 -7.287 25.811 1.00 46.72 282 VAL A CA 1
ATOM 2254 C C . VAL A 1 282 ? -35.229 -7.712 26.960 1.00 46.72 282 VAL A C 1
ATOM 2256 O O . VAL A 1 282 ? -35.163 -7.131 28.036 1.00 46.72 282 VAL A O 1
ATOM 2259 N N . ARG A 1 283 ? -36.016 -8.784 26.786 1.00 40.38 283 ARG A N 1
ATOM 2260 C CA . ARG A 1 283 ? -36.931 -9.282 27.832 1.00 40.38 283 ARG A CA 1
ATOM 2261 C C . ARG A 1 283 ? -36.221 -9.904 29.036 1.00 40.38 283 ARG A C 1
ATOM 2263 O O . ARG A 1 283 ? -36.856 -10.104 30.060 1.00 40.38 283 ARG A O 1
ATOM 2270 N N . ALA A 1 284 ? -34.929 -10.206 28.928 1.00 44.41 284 ALA A N 1
ATOM 2271 C CA . ALA A 1 284 ? -34.148 -10.774 30.025 1.00 44.41 284 ALA A CA 1
ATOM 2272 C C . ALA A 1 284 ? -33.561 -9.714 30.979 1.00 44.41 284 ALA A C 1
ATOM 2274 O O . ALA A 1 284 ? -32.917 -10.081 31.959 1.00 44.41 284 ALA A O 1
ATOM 2275 N N . LEU A 1 285 ? -33.746 -8.417 30.694 1.00 45.50 285 LEU A N 1
ATOM 2276 C CA . LEU A 1 285 ? -33.174 -7.314 31.477 1.00 45.50 285 LEU A CA 1
ATOM 2277 C C . LEU A 1 285 ? -34.212 -6.462 32.226 1.00 45.50 285 LEU A C 1
ATOM 2279 O O . LEU A 1 285 ? -33.805 -5.508 32.881 1.00 45.50 285 LEU A O 1
ATOM 2283 N N . ASP A 1 286 ? -35.496 -6.834 32.201 1.00 38.53 286 ASP A N 1
ATOM 2284 C CA . ASP A 1 286 ? -36.531 -6.252 33.069 1.00 38.53 286 ASP A CA 1
ATOM 2285 C C . ASP A 1 286 ? -36.881 -7.217 34.218 1.00 38.53 286 ASP A C 1
ATOM 2287 O O . ASP A 1 286 ? -37.792 -8.038 34.078 1.00 38.53 286 ASP A O 1
ATOM 2291 N N . PRO A 1 287 ? -36.204 -7.153 35.377 1.00 45.47 287 PRO A N 1
ATOM 2292 C CA . PRO A 1 287 ? -36.718 -7.724 36.605 1.00 45.47 287 PRO A CA 1
ATOM 2293 C C . PRO A 1 287 ? -37.414 -6.619 37.400 1.00 45.47 287 PRO A C 1
ATOM 2295 O O . PRO A 1 287 ? -36.889 -6.181 38.411 1.00 45.47 287 PRO A O 1
ATOM 2298 N N . GLU A 1 288 ? -38.573 -6.140 36.949 1.00 43.12 288 GLU A N 1
ATOM 2299 C CA . GLU A 1 288 ? -39.460 -5.358 37.820 1.00 43.12 288 GLU A CA 1
ATOM 2300 C C . GLU A 1 288 ? -40.900 -5.353 37.290 1.00 43.12 288 GLU A C 1
ATOM 2302 O O . GLU A 1 288 ? -41.352 -4.460 36.578 1.00 43.12 288 GLU A O 1
ATOM 2307 N N . LYS A 1 289 ? -41.646 -6.387 37.682 1.00 38.03 289 LYS A N 1
ATOM 2308 C CA . LYS A 1 289 ? -43.028 -6.204 38.123 1.00 38.03 289 LYS A CA 1
ATOM 2309 C C . LYS A 1 289 ? -43.214 -6.936 39.441 1.00 38.03 289 LYS A C 1
ATOM 2311 O O . LYS A 1 289 ? -43.501 -8.127 39.487 1.00 38.03 289 LYS A O 1
ATOM 2316 N N . VAL A 1 290 ? -42.963 -6.175 40.498 1.00 39.78 290 VAL A N 1
ATOM 2317 C CA . VAL A 1 290 ? -43.678 -6.281 41.766 1.00 39.78 290 VAL A CA 1
ATOM 2318 C C . VAL A 1 290 ? -45.156 -6.048 41.465 1.00 39.78 290 VAL A C 1
ATOM 2320 O O . VAL A 1 290 ? -45.467 -5.052 40.819 1.00 39.78 290 VAL A O 1
ATOM 2323 N N . GLU A 1 291 ? -46.036 -6.933 41.921 1.00 37.59 291 GLU A N 1
ATOM 2324 C CA . GLU A 1 291 ? -47.373 -6.558 42.388 1.00 37.59 291 GLU A CA 1
ATOM 2325 C C . GLU A 1 291 ? -47.941 -7.689 43.264 1.00 37.59 291 GLU A C 1
ATOM 2327 O O . GLU A 1 291 ? -48.056 -8.826 42.812 1.00 37.59 291 GLU A O 1
ATOM 2332 N N . GLU A 1 292 ? -48.180 -7.289 44.521 1.00 35.97 292 GLU A N 1
ATOM 2333 C CA . GLU A 1 292 ? -49.053 -7.800 45.601 1.00 35.97 292 GLU A CA 1
ATOM 2334 C C . GLU A 1 292 ? -49.053 -9.286 46.006 1.00 35.97 292 GLU A C 1
ATOM 2336 O O . GLU A 1 292 ? -49.591 -10.153 45.284 1.00 35.97 292 GLU A O 1
#

Solvent-accessible surface area (backbone atoms only — not comparable to full-atom values): 16398 Å² total; per-residue (Å²): 100,78,47,71,45,88,63,69,31,50,39,68,52,91,76,68,62,96,57,65,42,73,45,74,45,46,51,90,81,53,96,74,86,72,51,95,54,40,42,68,27,32,46,32,35,33,52,45,57,85,67,94,70,53,99,53,74,42,49,45,42,48,52,28,22,50,29,47,84,81,23,48,80,44,52,34,50,29,36,32,33,57,54,94,96,37,78,42,82,79,39,67,58,62,84,47,102,81,52,74,68,53,100,50,36,45,83,54,70,55,32,35,39,32,56,41,53,67,82,51,35,38,34,36,34,33,37,52,47,82,93,51,97,67,66,35,34,35,33,27,32,36,38,35,29,26,53,84,35,46,51,86,49,68,38,44,36,41,38,36,45,33,44,55,45,54,47,50,48,53,54,50,50,55,52,32,61,76,66,54,45,40,82,24,36,70,78,45,79,41,65,45,38,77,65,63,86,53,53,32,42,53,46,82,44,69,48,80,59,42,42,80,77,46,63,52,50,60,45,49,50,42,68,40,63,52,42,20,64,62,48,64,35,66,24,42,37,32,34,34,73,72,47,95,66,75,58,55,55,50,50,38,36,36,37,37,42,35,63,90,72,46,72,46,78,44,63,32,46,49,76,40,44,76,73,66,93,82,53,77,77,61,70,78,74,66,92,78,81,85,79,136

InterPro domains:
  IPR033772 UPA domain [PF17217] (137-215)
  IPR037936 Netrin receptor UNC5A-D [PTHR12582] (33-239)

Nearest PDB structures (foldseek):
  3g5b-assembly1_A  TM=8.087E-01  e=2.053E-13  Rattus norvegicus
  6zga-assembly1_A  TM=3.844E-01  e=7.375E+00  Saccharomyces cerevisiae

Radius of gyration: 23.8 Å; Cα contacts (8 Å, |Δi|>4): 644; chains: 1; bounding box: 74×31×81 Å

Secondary structure (DSSP, 8-state):
-EEEETTTEEEE-S---TT-EEEEE-GGGS-----TTEEE-S-EEEEE-S-S--SSPEEEEEE--B-HHHHGGGEEEEEEEEETTEEEEEEE--SSTTS---TTEEE-SSEEEEEESS--EEEEEEEE-TTS-S--EEEEEEEEEE---BTTSPEEEEEEEEESSHHHHHHHHHHHHHTT-EE-SPPEEEEEETTS---EEEEEE--TTEEEEEEE-SEE-HHHHHTTTTS--EEEEEEEE--SS--SEEEEEEEEEETTTEEEEEEEEEEPBPPPTT-TTTTTS-------

Foldseek 3Di:
DWDQAQFGKTWDDPDDPPFKDKDFDAPVVADDDADPQKFFFATKIFIDGPDFWAPDKIKIKGWTFWQCVQAPLQKKKFKWWQDPSDTDTPAIDDSDPPDDPDPAWDDDRTIIIGIDGGGTMMGIMMGGNPVDPGWTWTKKKKFKKWAQAAFQDKIKIKIWIAGPGSNRVVVVVVVCVVRVIDTFWDIDIDIATLPPQDWWAKDKDDWVQKDWPDKDDRIHHSVCNRSCSNPTDMMITIIGGNDPDTDQKTWIWMWIQHPPRGIDIIITMDGHHYDDPPPPVVVVPDPDDDDD

Organism: Stylophora pistillata (NCBI:txid50429)

pLDDT: mean 82.31, std 17.42, range [25.94, 98.06]

Sequence (292 aa):
MEMKVPNGLTLNDEWTPRNLMLQAFPEAVLPDHLQEDELPLSPVYKFVSRAMKLDRLLEVWIPHGANIVLTGENWSVMLKEYENDSWLTVGKTSKSSKTQESENFVCKSNHVRFKTDHLSTFKLIGKIDTSKSTFVFKRMKVVAFCSETRVGEDLVVRVYCFDDCEWSFERMMRTEQKTGGRLMSPIESVSFSVTSGKDVDISVKNLAGWQMKKASPLKFSYESLRNSFNVIPRCDLVFQNCRKTLSTSIFVEMVLNHEPSGETTIYASASLKKRILGDPLVRALDPEKVEE

Mean predicted aligned error: 9.6 Å